Protein AF-A0A7J3XTL0-F1 (afdb_monomer)

Secondary structure (DSSP, 8-state):
-HHHHHHH--PPPTT-TTTSTTTTEE-SHHHHHHHHH-GGGT-SS-GGGGT---EE-BSTT--HHHHHHHHHHHT----HHHHHHHHHHHHHHHHHSSSB-HHHHHHHHHHHHTSS-GGG-SEEEEEEEEE--TTS--EEEEEEEETTEEEEEEEE-SSHHHHHHHHHHHHHTTT---EEEEEEEEESSSSTTPPEEEEEEEE-TT--EEEEEEEESSHHHHHHHHHHHHHHHHHHHHHHHHHHHHTTSS----------

Structure (mmCIF, N/CA/C/O backbone):
data_AF-A0A7J3XTL0-F1
#
_entry.id   AF-A0A7J3XTL0-F1
#
loop_
_atom_site.group_PDB
_atom_site.id
_atom_site.type_symbol
_atom_site.label_atom_id
_atom_site.label_alt_id
_atom_site.label_comp_id
_atom_site.label_asym_id
_atom_site.label_entity_id
_atom_site.label_seq_id
_atom_site.pdbx_PDB_ins_code
_atom_site.Cartn_x
_atom_site.Cartn_y
_atom_site.Cartn_z
_atom_site.occupancy
_atom_site.B_iso_or_equiv
_atom_site.auth_seq_id
_atom_site.auth_comp_id
_atom_site.auth_asym_id
_atom_site.auth_atom_id
_atom_site.pdbx_PDB_model_num
ATOM 1 N N . SER A 1 1 ? 4.546 -18.777 -26.243 1.00 74.31 1 SER A N 1
ATOM 2 C CA . SER A 1 1 ? 3.085 -18.958 -26.393 1.00 74.31 1 SER A CA 1
ATOM 3 C C . SER A 1 1 ? 2.607 -19.932 -25.328 1.00 74.31 1 SER A C 1
ATOM 5 O O . SER A 1 1 ? 3.051 -21.073 -25.351 1.00 74.31 1 SER A O 1
ATOM 7 N N . ARG A 1 2 ? 1.740 -19.500 -24.395 1.00 78.62 2 ARG A N 1
ATOM 8 C CA . ARG A 1 2 ? 1.290 -20.335 -23.255 1.00 78.62 2 ARG A CA 1
ATOM 9 C C . ARG A 1 2 ? 0.584 -21.619 -23.700 1.00 78.62 2 ARG A C 1
ATOM 11 O O . ARG A 1 2 ? 0.705 -22.651 -23.054 1.00 78.62 2 ARG A O 1
ATOM 18 N N . LEU A 1 3 ? -0.151 -21.545 -24.812 1.00 85.44 3 LEU A N 1
ATOM 19 C CA . LEU A 1 3 ? -0.879 -22.680 -25.377 1.00 85.44 3 LEU A CA 1
ATOM 20 C C . LEU A 1 3 ? 0.095 -23.745 -25.893 1.00 85.44 3 LEU A C 1
ATOM 22 O O . LEU A 1 3 ? -0.069 -24.923 -25.600 1.00 85.44 3 LEU A O 1
ATOM 26 N N . VAL A 1 4 ? 1.149 -23.313 -26.593 1.00 85.44 4 VAL A N 1
ATOM 27 C CA . VAL A 1 4 ? 2.196 -24.210 -27.098 1.00 85.44 4 VAL A CA 1
ATOM 28 C C . VAL A 1 4 ? 2.941 -24.864 -25.942 1.00 85.44 4 VAL A C 1
ATOM 30 O O . VAL A 1 4 ? 3.030 -26.079 -25.942 1.00 85.44 4 VAL A O 1
ATOM 33 N N . GLU A 1 5 ? 3.384 -24.108 -24.931 1.00 87.94 5 GLU A N 1
ATOM 34 C CA . GLU A 1 5 ? 4.055 -24.684 -23.749 1.00 87.94 5 GLU A CA 1
ATOM 35 C C . GLU A 1 5 ? 3.185 -25.730 -23.039 1.00 87.94 5 GLU A C 1
ATOM 37 O O . GLU A 1 5 ? 3.677 -26.779 -22.630 1.00 87.94 5 GLU A O 1
ATOM 42 N N . LYS A 1 6 ? 1.875 -25.464 -22.924 1.00 88.75 6 LYS A N 1
ATOM 43 C CA . LYS A 1 6 ? 0.920 -26.381 -22.295 1.00 88.75 6 LYS A CA 1
ATOM 44 C C . LYS A 1 6 ? 0.800 -27.707 -23.053 1.00 88.75 6 LYS A C 1
ATOM 46 O O . LYS A 1 6 ? 0.720 -28.747 -22.410 1.00 88.75 6 LYS A O 1
ATOM 51 N N . TYR A 1 7 ? 0.752 -27.676 -24.386 1.00 92.19 7 TYR A N 1
ATOM 52 C CA . TYR A 1 7 ? 0.544 -28.880 -25.201 1.00 92.19 7 TYR A CA 1
ATOM 53 C C . TYR A 1 7 ? 1.839 -29.592 -25.596 1.00 92.19 7 TYR A C 1
ATOM 55 O O . TYR A 1 7 ? 1.827 -30.806 -25.768 1.00 92.19 7 TYR A O 1
ATOM 63 N N . SER A 1 8 ? 2.949 -28.867 -25.730 1.00 91.19 8 SER A N 1
ATOM 64 C CA . SER A 1 8 ? 4.254 -29.455 -26.041 1.00 91.19 8 SER A CA 1
ATOM 65 C C . SER A 1 8 ? 4.990 -29.961 -24.803 1.00 91.19 8 SER A C 1
ATOM 67 O O . SER A 1 8 ? 5.933 -30.730 -24.949 1.00 91.19 8 SER A O 1
ATOM 69 N N . LEU A 1 9 ? 4.591 -29.513 -23.603 1.00 88.19 9 LEU A N 1
ATOM 70 C CA . LEU A 1 9 ? 5.304 -29.725 -22.337 1.00 88.19 9 LEU A CA 1
ATOM 71 C C . LEU A 1 9 ? 6.740 -29.166 -22.339 1.00 88.19 9 LEU A C 1
ATOM 73 O O . LEU A 1 9 ? 7.550 -29.509 -21.479 1.00 88.19 9 LEU A O 1
ATOM 77 N N . ILE A 1 10 ? 7.058 -28.276 -23.284 1.00 89.50 10 ILE A N 1
ATOM 78 C CA . ILE A 1 10 ? 8.356 -27.608 -23.396 1.00 89.50 10 ILE A CA 1
ATOM 79 C C . ILE A 1 10 ? 8.193 -26.167 -22.927 1.00 89.50 10 ILE A C 1
ATOM 81 O O . ILE A 1 10 ? 7.406 -25.407 -23.493 1.00 89.50 10 ILE A O 1
ATOM 85 N N . HIS A 1 11 ? 8.967 -25.777 -21.914 1.00 86.56 11 HIS A N 1
ATOM 86 C CA . HIS A 1 11 ? 8.979 -24.400 -21.432 1.00 86.56 11 HIS A CA 1
ATOM 87 C C . HIS A 1 11 ? 9.728 -23.486 -22.404 1.00 86.56 11 HIS A C 1
ATOM 89 O O . HIS A 1 11 ? 10.822 -23.805 -22.873 1.00 86.56 11 HIS A O 1
ATOM 95 N N . ASN A 1 12 ? 9.150 -22.324 -22.681 1.00 86.12 12 ASN A N 1
ATOM 96 C CA . ASN A 1 12 ? 9.743 -21.314 -23.529 1.00 86.12 12 ASN A CA 1
ATOM 97 C C . ASN A 1 12 ? 10.879 -20.602 -22.776 1.00 86.12 12 ASN A C 1
ATOM 99 O O . ASN A 1 12 ? 10.633 -20.023 -21.711 1.00 86.12 12 ASN A O 1
ATOM 103 N N . PRO A 1 13 ? 12.111 -20.578 -23.312 1.00 89.12 13 PRO A N 1
ATOM 104 C CA . PRO A 1 13 ? 13.209 -19.864 -22.681 1.00 89.12 13 PRO A CA 1
ATOM 105 C C . PRO A 1 13 ? 12.865 -18.385 -22.429 1.00 89.12 13 PRO A C 1
ATOM 107 O O . PRO A 1 13 ? 12.250 -17.732 -23.279 1.00 89.12 13 PRO A O 1
ATOM 110 N N . PRO A 1 14 ? 13.293 -17.794 -21.297 1.00 86.50 14 PRO A N 1
ATOM 111 C CA . PRO A 1 14 ? 13.050 -16.382 -21.006 1.00 86.50 14 PRO A CA 1
ATOM 112 C C . PRO A 1 14 ? 13.524 -15.425 -22.106 1.00 86.50 14 PRO A C 1
ATOM 114 O O . PRO A 1 14 ? 12.909 -14.387 -22.317 1.00 86.50 14 PRO A O 1
ATOM 117 N N . ASN A 1 15 ? 14.606 -15.771 -22.797 1.00 89.56 15 ASN A N 1
ATOM 118 C CA . ASN A 1 15 ? 15.235 -15.003 -23.870 1.00 89.56 15 ASN A CA 1
ATOM 119 C C . ASN A 1 15 ? 14.760 -15.405 -25.277 1.00 89.56 15 ASN A C 1
ATOM 121 O O . ASN A 1 15 ? 15.374 -14.985 -26.254 1.00 89.56 15 ASN A O 1
ATOM 125 N N . TYR A 1 16 ? 13.720 -16.235 -25.397 1.00 89.94 16 TYR A N 1
ATOM 126 C CA . TYR A 1 16 ? 13.221 -16.642 -26.705 1.00 89.94 16 TYR A CA 1
ATOM 127 C C . TYR A 1 16 ? 12.749 -15.415 -27.505 1.00 89.94 16 TYR A C 1
ATOM 129 O O . TYR A 1 16 ? 12.053 -14.566 -26.934 1.00 89.94 16 TYR A O 1
ATOM 137 N N . PRO A 1 17 ? 13.094 -15.293 -28.800 1.00 89.44 17 PRO A N 1
ATOM 138 C CA . PRO A 1 17 ? 12.733 -14.123 -29.594 1.00 89.44 17 PRO A CA 1
ATOM 139 C C . PRO A 1 17 ? 11.228 -13.858 -29.572 1.00 89.44 17 PRO A C 1
ATOM 141 O O . PRO A 1 17 ? 10.436 -14.797 -29.665 1.00 89.44 17 PRO A O 1
ATOM 144 N N . ILE A 1 18 ? 10.844 -12.581 -29.479 1.00 88.00 18 ILE A N 1
ATOM 145 C CA . ILE A 1 18 ? 9.460 -12.072 -29.545 1.00 88.00 18 ILE A CA 1
ATOM 146 C C . ILE A 1 18 ? 8.585 -12.461 -28.338 1.00 88.00 18 ILE A C 1
ATOM 148 O O . ILE A 1 18 ? 7.943 -11.611 -27.732 1.00 88.00 18 ILE A O 1
ATOM 152 N N . VAL A 1 19 ? 8.546 -13.741 -27.972 1.00 85.88 19 VAL A N 1
ATOM 153 C CA . VAL A 1 19 ? 7.594 -14.304 -27.001 1.00 85.88 19 VAL A CA 1
ATOM 154 C C . VAL A 1 19 ? 8.226 -14.690 -25.662 1.00 85.88 19 VAL A C 1
ATOM 156 O O . VAL A 1 19 ? 7.510 -15.103 -24.746 1.00 85.88 19 VAL A O 1
ATOM 159 N N . GLY A 1 20 ? 9.551 -14.608 -25.537 1.00 87.19 20 GLY A N 1
ATOM 160 C CA . GLY A 1 20 ? 10.261 -14.818 -24.280 1.00 87.19 20 GLY A CA 1
ATOM 161 C C . GLY A 1 20 ? 9.958 -13.707 -23.276 1.00 87.19 20 GLY A C 1
ATOM 162 O O . GLY A 1 20 ? 9.839 -12.538 -23.633 1.00 87.19 20 GLY A O 1
ATOM 163 N N . ARG A 1 21 ? 9.865 -14.053 -21.988 1.00 82.25 21 ARG A N 1
ATOM 164 C CA . ARG A 1 21 ? 9.513 -13.097 -20.918 1.00 82.25 21 ARG A CA 1
ATOM 165 C C . ARG A 1 21 ? 10.499 -11.921 -20.766 1.00 82.25 21 ARG A C 1
ATOM 167 O O . ARG A 1 21 ? 10.179 -10.946 -20.095 1.00 82.25 21 ARG A O 1
ATOM 174 N N . ASN A 1 22 ? 11.714 -12.057 -21.302 1.00 87.69 22 ASN A N 1
ATOM 175 C CA . ASN A 1 22 ? 12.772 -11.049 -21.276 1.00 87.69 22 ASN A CA 1
ATOM 176 C C . ASN A 1 22 ? 12.956 -10.354 -22.640 1.00 87.69 22 ASN A C 1
ATOM 178 O O . ASN A 1 22 ? 13.880 -9.558 -22.768 1.00 87.69 22 ASN A O 1
ATOM 182 N N . ALA A 1 23 ? 12.129 -10.649 -23.652 1.00 88.62 23 ALA A N 1
ATOM 183 C CA . ALA A 1 23 ? 12.298 -10.109 -25.005 1.00 88.62 23 ALA A CA 1
ATOM 184 C C . ALA A 1 23 ? 12.224 -8.569 -25.054 1.00 88.62 23 ALA A C 1
ATOM 186 O O . ALA A 1 23 ? 12.911 -7.957 -25.861 1.00 88.62 23 ALA A O 1
ATOM 187 N N . PHE A 1 24 ? 11.454 -7.960 -24.145 1.00 89.69 24 PHE A N 1
ATOM 188 C CA . PHE A 1 24 ? 11.293 -6.505 -23.997 1.00 89.69 24 PHE A CA 1
ATOM 189 C C . PHE A 1 24 ? 11.694 -6.030 -22.590 1.00 89.69 24 PHE A C 1
ATOM 191 O O . PHE A 1 24 ? 11.069 -5.143 -22.002 1.00 89.69 24 PHE A O 1
ATOM 198 N N . ALA A 1 25 ? 12.689 -6.701 -21.998 1.00 88.56 25 ALA A N 1
ATOM 199 C CA . ALA A 1 25 ? 13.185 -6.393 -20.663 1.00 88.56 25 ALA A CA 1
ATOM 200 C C . ALA A 1 25 ? 14.475 -5.562 -20.718 1.00 88.56 25 ALA A C 1
ATOM 202 O O . ALA A 1 25 ? 15.494 -6.012 -21.239 1.00 88.56 25 ALA A O 1
ATOM 203 N N . HIS A 1 26 ? 14.459 -4.387 -20.088 1.00 88.62 26 HIS A N 1
ATOM 204 C CA . HIS A 1 26 ? 15.568 -3.432 -20.088 1.00 88.62 26 HIS A CA 1
ATOM 205 C C . HIS A 1 26 ? 16.187 -3.317 -18.700 1.00 88.62 26 HIS A C 1
ATOM 207 O O . HIS A 1 26 ? 15.500 -3.030 -17.723 1.00 88.62 26 HIS A O 1
ATOM 213 N N . ARG A 1 27 ? 17.499 -3.552 -18.599 1.00 82.62 27 ARG A N 1
ATOM 214 C CA . ARG A 1 27 ? 18.234 -3.536 -17.318 1.00 82.62 27 ARG A CA 1
ATOM 215 C C . ARG A 1 27 ? 19.211 -2.372 -17.184 1.00 82.62 27 ARG A C 1
ATOM 217 O O . ARG A 1 27 ? 19.421 -1.864 -16.088 1.00 82.62 27 ARG A O 1
ATOM 224 N N . SER A 1 28 ? 19.880 -2.013 -18.276 1.00 77.94 28 SER A N 1
ATOM 225 C CA . SER A 1 28 ? 20.910 -0.974 -18.262 1.00 77.94 28 SER A CA 1
ATOM 226 C C . SER A 1 28 ? 20.267 0.403 -18.143 1.00 77.94 28 SER A C 1
ATOM 228 O O . SER A 1 28 ? 19.327 0.687 -18.881 1.00 77.94 28 SER A O 1
ATOM 230 N N . GLY A 1 29 ? 20.791 1.271 -17.273 1.00 78.50 29 GLY A N 1
ATOM 231 C CA . GLY A 1 29 ? 20.289 2.638 -17.117 1.00 78.50 29 GLY A CA 1
ATOM 232 C C . GLY A 1 29 ? 20.247 3.4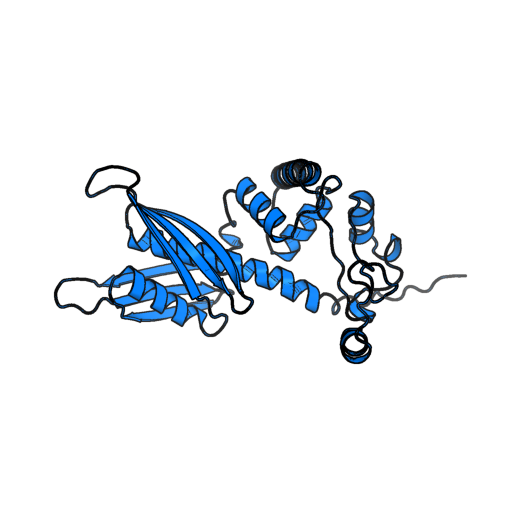28 -18.431 1.00 78.50 29 GLY A C 1
ATOM 233 O O . GLY A 1 29 ? 19.279 4.146 -18.660 1.00 78.50 29 GLY A O 1
ATOM 234 N N . ILE A 1 30 ? 21.227 3.228 -19.323 1.00 83.44 30 ILE A N 1
ATOM 235 C CA . ILE A 1 30 ? 21.254 3.870 -20.650 1.00 83.44 30 ILE A CA 1
ATOM 236 C C . ILE A 1 30 ? 20.204 3.299 -21.613 1.00 83.44 30 ILE A C 1
ATOM 238 O O . ILE A 1 30 ? 19.627 4.048 -22.393 1.00 83.44 30 ILE A O 1
ATOM 242 N N . HIS A 1 31 ? 19.904 1.998 -21.534 1.00 85.38 31 HIS A N 1
ATOM 243 C CA . HIS A 1 31 ? 18.853 1.389 -22.357 1.00 85.38 31 HIS A CA 1
ATOM 244 C C . HIS A 1 31 ? 17.482 1.825 -21.855 1.00 85.38 31 HIS A C 1
ATOM 246 O O . HIS A 1 31 ? 16.626 2.188 -22.643 1.00 85.38 31 HIS A O 1
ATOM 252 N N . VAL A 1 32 ? 17.287 1.837 -20.533 1.00 84.69 32 VAL A N 1
ATOM 253 C CA . VAL A 1 32 ? 16.058 2.336 -19.914 1.00 84.69 32 VAL A CA 1
ATOM 254 C C . VAL A 1 32 ? 15.816 3.788 -20.316 1.00 84.69 32 VAL A C 1
ATOM 256 O O . VAL A 1 32 ? 14.713 4.106 -20.735 1.00 84.69 32 VAL A O 1
ATOM 259 N N . HIS A 1 33 ? 16.837 4.647 -20.245 1.00 84.25 33 HIS A N 1
ATOM 260 C CA . HIS A 1 33 ? 16.729 6.032 -20.702 1.00 84.25 33 HIS A CA 1
ATOM 261 C C . HIS A 1 33 ? 16.349 6.119 -22.183 1.00 84.25 33 HIS A C 1
ATOM 263 O O . HIS A 1 33 ? 15.357 6.752 -22.522 1.00 84.25 33 HIS A O 1
ATOM 269 N N . GLY A 1 34 ? 17.091 5.430 -23.054 1.00 87.00 34 GLY A N 1
ATOM 270 C CA . GLY A 1 34 ? 16.839 5.500 -24.489 1.00 87.00 34 GLY A CA 1
ATOM 271 C C . GLY A 1 34 ? 15.478 4.936 -24.893 1.00 87.00 34 GLY A C 1
ATOM 272 O O . GLY A 1 34 ? 14.837 5.509 -25.753 1.00 87.00 34 GLY A O 1
ATOM 273 N N . VAL A 1 35 ? 14.985 3.882 -24.238 1.00 88.19 35 VAL A N 1
ATOM 274 C CA . VAL A 1 35 ? 13.636 3.349 -24.497 1.00 88.19 35 VAL A CA 1
ATOM 275 C C . VAL A 1 35 ? 12.531 4.276 -23.991 1.00 88.19 35 VAL A C 1
ATOM 277 O O . VAL A 1 35 ? 11.430 4.261 -24.533 1.00 88.19 35 VAL A O 1
ATOM 280 N N . ILE A 1 36 ? 12.794 5.057 -22.941 1.00 83.50 36 ILE A N 1
ATOM 281 C CA . ILE A 1 36 ? 11.846 6.063 -22.448 1.00 83.50 36 ILE A CA 1
ATOM 282 C C . ILE A 1 36 ? 11.753 7.240 -23.427 1.00 83.50 36 ILE A C 1
ATOM 284 O O . ILE A 1 36 ? 10.651 7.723 -23.667 1.00 83.50 36 ILE A O 1
ATOM 288 N N . GLU A 1 37 ? 12.878 7.693 -23.986 1.00 87.31 37 GLU A N 1
ATOM 289 C CA . GLU A 1 37 ? 12.906 8.817 -24.933 1.00 87.31 37 GLU A CA 1
ATOM 290 C C . GLU A 1 37 ? 12.470 8.424 -26.349 1.00 87.31 37 GLU A C 1
ATOM 292 O O . GLU A 1 37 ? 11.651 9.108 -26.955 1.00 87.31 37 GLU A O 1
ATOM 297 N N . GLU A 1 38 ? 13.010 7.325 -26.873 1.00 90.81 38 GLU A N 1
ATOM 298 C CA . GLU A 1 38 ? 12.762 6.822 -28.223 1.00 90.81 38 GLU A CA 1
ATOM 299 C C . GLU A 1 38 ? 12.786 5.282 -28.208 1.00 90.81 38 GLU A C 1
ATOM 301 O O . GLU A 1 38 ? 13.848 4.664 -28.381 1.00 90.81 38 GLU A O 1
ATOM 306 N N . PRO A 1 39 ? 11.624 4.629 -27.993 1.00 89.81 39 PRO A N 1
ATOM 307 C CA . PRO A 1 39 ? 11.513 3.175 -27.944 1.00 89.81 39 PRO A CA 1
ATOM 308 C C . PRO A 1 39 ? 12.187 2.456 -29.116 1.00 89.81 39 PRO A C 1
ATOM 310 O O . PRO A 1 39 ? 12.815 1.417 -28.896 1.00 89.81 39 PRO A O 1
ATOM 313 N N . ALA A 1 40 ? 12.140 3.026 -30.328 1.00 89.44 40 ALA A N 1
ATOM 314 C CA . ALA A 1 40 ? 12.704 2.417 -31.533 1.00 89.44 40 ALA A CA 1
ATOM 315 C C . ALA A 1 40 ? 14.222 2.161 -31.444 1.00 89.44 40 ALA A C 1
ATOM 317 O O . ALA A 1 40 ? 14.747 1.321 -32.175 1.00 89.44 40 ALA A O 1
ATOM 318 N N . CYS A 1 41 ? 14.932 2.828 -30.523 1.00 89.56 41 CYS A N 1
ATOM 319 C CA . CYS A 1 41 ? 16.362 2.609 -30.293 1.00 89.56 41 CYS A CA 1
ATOM 320 C C . CYS A 1 41 ? 16.692 1.184 -29.816 1.00 89.56 41 CYS A C 1
ATOM 322 O O . CYS A 1 41 ? 17.776 0.679 -30.107 1.00 89.56 41 CYS A O 1
ATOM 324 N N . TYR A 1 42 ? 15.790 0.542 -29.065 1.00 90.50 42 TYR A N 1
ATOM 325 C CA . TYR A 1 42 ? 16.025 -0.795 -28.495 1.00 90.50 42 TYR A CA 1
ATOM 326 C C . TYR A 1 42 ? 14.828 -1.744 -28.628 1.00 90.50 42 TYR A C 1
ATOM 328 O O . TYR A 1 42 ? 14.950 -2.928 -28.312 1.00 90.50 42 TYR A O 1
ATOM 336 N N . GLU A 1 43 ? 13.682 -1.253 -29.092 1.00 91.94 43 GLU A N 1
ATOM 337 C CA . GLU A 1 43 ? 12.481 -2.036 -29.357 1.00 91.94 43 GLU A CA 1
ATOM 338 C C . GLU A 1 43 ? 12.110 -1.905 -30.838 1.00 91.94 43 GLU A C 1
ATOM 340 O O . GLU A 1 43 ? 11.557 -0.885 -31.244 1.00 91.94 43 GLU A O 1
ATOM 345 N N . PRO A 1 44 ? 12.392 -2.930 -31.666 1.00 89.56 44 PRO A N 1
ATOM 346 C CA . PRO A 1 44 ? 12.111 -2.878 -33.104 1.00 89.56 44 PRO A CA 1
ATOM 347 C C . PRO A 1 44 ? 10.631 -2.657 -33.452 1.00 89.56 44 PRO A C 1
ATOM 349 O O . PRO A 1 44 ? 10.309 -2.243 -34.562 1.00 89.56 44 PRO A O 1
ATOM 352 N N . PHE A 1 45 ? 9.730 -2.991 -32.530 1.00 90.00 45 PHE A N 1
ATOM 353 C CA . PHE A 1 45 ? 8.291 -2.791 -32.631 1.00 90.00 45 PHE A CA 1
ATOM 354 C C . PHE A 1 45 ? 7.680 -2.743 -31.227 1.00 90.00 45 PHE A C 1
ATOM 356 O O . PHE A 1 45 ? 8.285 -3.220 -30.263 1.00 90.00 45 PHE A O 1
ATOM 363 N N . ASP A 1 46 ? 6.470 -2.192 -31.123 1.00 88.62 46 ASP A N 1
ATOM 364 C CA . ASP A 1 46 ? 5.775 -2.064 -29.845 1.00 88.62 46 ASP A CA 1
ATOM 365 C C . ASP A 1 46 ? 5.486 -3.455 -29.228 1.00 88.62 46 ASP A C 1
ATOM 367 O O . ASP A 1 46 ? 4.895 -4.311 -29.902 1.00 88.62 46 ASP A O 1
ATOM 371 N N . PRO A 1 47 ? 5.862 -3.705 -27.956 1.00 89.62 47 PRO A N 1
ATOM 372 C CA . PRO A 1 47 ? 5.629 -4.987 -27.289 1.00 89.62 47 PRO A CA 1
ATOM 373 C C . PRO A 1 47 ? 4.157 -5.429 -27.305 1.00 89.62 47 PRO A C 1
ATOM 375 O O . PRO A 1 47 ? 3.865 -6.628 -27.358 1.00 89.62 47 PRO A O 1
ATOM 378 N N . SER A 1 48 ? 3.218 -4.478 -27.285 1.00 87.31 48 SER A N 1
ATOM 379 C CA . SER A 1 48 ? 1.782 -4.760 -27.249 1.00 87.31 48 SER A CA 1
ATOM 380 C C . SER A 1 48 ? 1.281 -5.468 -28.509 1.00 87.31 48 SER A C 1
ATOM 382 O O . SER A 1 48 ? 0.358 -6.278 -28.411 1.00 87.31 48 SER A O 1
ATOM 384 N N . LEU A 1 49 ? 1.946 -5.281 -29.659 1.00 89.69 49 LEU A N 1
ATOM 385 C CA . LEU A 1 49 ? 1.615 -5.963 -30.919 1.00 89.69 49 LEU A CA 1
ATOM 386 C C . LEU A 1 49 ? 1.713 -7.488 -30.812 1.00 89.69 49 LEU A C 1
ATOM 388 O O . LEU A 1 49 ? 1.066 -8.213 -31.564 1.00 89.69 49 LEU A O 1
ATOM 392 N N . VAL A 1 50 ? 2.512 -7.981 -29.867 1.00 88.25 50 VAL A N 1
ATOM 393 C CA . VAL A 1 50 ? 2.707 -9.414 -29.611 1.00 88.25 50 VAL A CA 1
ATOM 394 C C . VAL A 1 50 ? 2.188 -9.831 -28.233 1.00 88.25 50 VAL A C 1
ATOM 396 O O . VAL A 1 50 ? 2.542 -10.897 -27.724 1.00 88.25 50 VAL A O 1
ATOM 399 N N . GLY A 1 51 ? 1.340 -8.998 -27.618 1.00 83.00 51 GLY A N 1
ATOM 400 C CA . GLY A 1 51 ? 0.771 -9.238 -26.292 1.00 83.00 51 GLY A CA 1
ATOM 401 C C . GLY A 1 51 ? 1.813 -9.232 -25.169 1.00 83.00 51 GLY A C 1
ATOM 402 O O . GLY A 1 51 ? 1.625 -9.904 -24.154 1.00 83.00 51 GLY A O 1
ATOM 403 N N . GLN A 1 52 ? 2.928 -8.527 -25.368 1.00 85.06 52 GLN A N 1
ATOM 404 C CA . GLN A 1 52 ? 3.969 -8.306 -24.368 1.00 85.06 52 GLN A CA 1
ATOM 405 C C . GLN A 1 52 ? 3.889 -6.882 -23.817 1.00 85.06 52 GLN A C 1
ATOM 407 O O . GLN A 1 52 ? 3.214 -6.008 -24.353 1.00 85.06 52 GLN A O 1
ATOM 412 N N . SER A 1 53 ? 4.614 -6.652 -22.729 1.00 84.06 5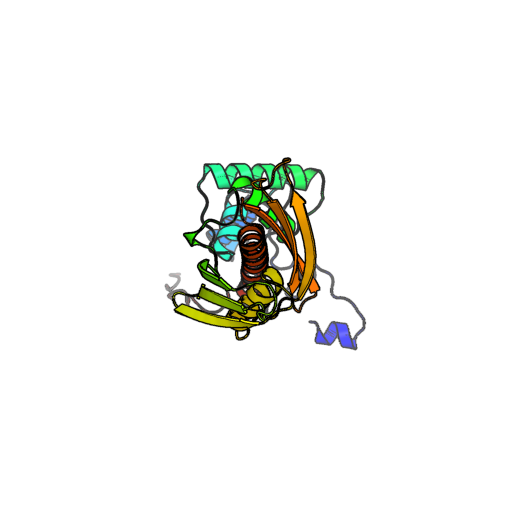3 SER A N 1
ATOM 413 C CA . SER A 1 53 ? 4.755 -5.339 -22.112 1.00 84.06 53 SER A CA 1
ATOM 414 C C . SER A 1 53 ? 6.220 -5.047 -21.866 1.00 84.06 53 SER A C 1
ATOM 416 O O . SER A 1 53 ? 6.957 -5.930 -21.412 1.00 84.06 53 SER A O 1
ATOM 418 N N . ARG A 1 54 ? 6.619 -3.794 -22.071 1.00 87.44 54 ARG A N 1
ATOM 419 C CA . ARG A 1 54 ? 7.935 -3.313 -21.663 1.00 87.44 54 ARG A CA 1
ATOM 420 C C . ARG A 1 54 ? 8.146 -3.541 -20.172 1.00 87.44 54 ARG A C 1
ATOM 422 O O . ARG A 1 54 ? 7.277 -3.233 -19.353 1.00 87.44 54 ARG A O 1
ATOM 429 N N . ARG A 1 55 ? 9.316 -4.061 -19.808 1.00 83.38 55 ARG A N 1
ATOM 430 C CA . ARG A 1 55 ? 9.662 -4.339 -18.412 1.00 83.38 55 ARG A CA 1
ATOM 431 C C . ARG A 1 55 ? 11.025 -3.763 -18.069 1.00 83.38 55 ARG A C 1
ATOM 433 O O . ARG A 1 55 ? 11.995 -4.006 -18.775 1.00 83.38 55 ARG A O 1
ATOM 440 N N . ILE A 1 56 ? 11.117 -3.063 -16.945 1.00 86.00 56 ILE A N 1
ATOM 441 C CA . ILE A 1 56 ? 12.406 -2.665 -16.376 1.00 86.00 56 ILE A CA 1
ATOM 442 C C . ILE A 1 56 ? 12.863 -3.735 -15.389 1.00 86.00 56 ILE A C 1
ATOM 444 O O . ILE A 1 56 ? 12.075 -4.253 -14.600 1.00 86.00 56 ILE A O 1
ATOM 448 N N . VAL A 1 57 ? 14.142 -4.091 -15.459 1.00 86.88 57 VAL A N 1
ATOM 449 C CA . VAL A 1 57 ? 14.786 -5.021 -14.533 1.00 86.88 57 VAL A CA 1
ATOM 450 C C . VAL A 1 57 ? 15.653 -4.227 -13.570 1.00 86.88 57 VAL A C 1
ATOM 452 O O . VAL A 1 57 ? 16.650 -3.630 -13.977 1.00 86.88 57 VAL A O 1
ATOM 455 N N . PHE A 1 58 ? 15.303 -4.266 -12.287 1.00 89.19 58 PHE A N 1
ATOM 456 C CA . PHE A 1 58 ? 16.011 -3.527 -11.249 1.00 89.19 58 PHE A CA 1
ATOM 457 C C . PHE A 1 58 ? 17.197 -4.317 -10.674 1.00 89.19 58 PHE A C 1
ATOM 459 O O . PHE A 1 58 ? 17.128 -5.527 -10.444 1.00 89.19 58 PHE A O 1
ATOM 466 N N . GLY A 1 59 ? 18.313 -3.623 -10.448 1.00 87.81 59 GLY A N 1
ATOM 467 C CA . GLY A 1 59 ? 19.505 -4.145 -9.778 1.00 87.81 59 GLY A CA 1
ATOM 468 C C . GLY A 1 59 ? 20.656 -3.136 -9.803 1.00 87.81 59 GLY A C 1
ATOM 469 O O . GLY A 1 59 ? 20.429 -1.934 -9.920 1.00 87.81 59 GLY A O 1
ATOM 470 N N . LYS A 1 60 ? 21.909 -3.612 -9.780 1.00 86.75 60 LYS A N 1
ATOM 471 C CA . LYS A 1 60 ? 23.115 -2.754 -9.725 1.00 86.75 60 LYS A CA 1
ATOM 472 C C . LYS A 1 60 ? 23.254 -1.680 -10.822 1.00 86.75 60 LYS A C 1
ATOM 474 O O . LYS A 1 60 ? 24.019 -0.738 -10.666 1.00 86.75 60 LYS A O 1
ATOM 479 N N . HIS A 1 61 ? 22.527 -1.805 -11.934 1.00 86.44 61 HIS A N 1
ATOM 480 C CA . HIS A 1 61 ? 22.550 -0.844 -13.047 1.00 86.44 61 HIS A CA 1
ATOM 481 C C . HIS A 1 61 ? 21.318 0.069 -13.103 1.00 86.44 61 HIS A C 1
ATOM 483 O O . HIS A 1 61 ? 21.164 0.820 -14.067 1.00 86.44 61 HIS A O 1
ATOM 489 N N . THR A 1 62 ? 20.442 0.024 -12.094 1.00 87.31 62 THR A N 1
ATOM 490 C CA . THR A 1 62 ? 19.250 0.873 -12.054 1.00 87.31 62 THR A CA 1
ATOM 491 C C . THR A 1 62 ? 19.643 2.350 -12.025 1.00 87.31 62 THR A C 1
ATOM 493 O O . THR A 1 62 ? 20.396 2.797 -11.161 1.00 87.31 62 THR A O 1
ATOM 496 N N . GLY A 1 63 ? 19.120 3.132 -12.967 1.00 88.81 63 GLY A N 1
ATOM 497 C CA . GLY A 1 63 ? 19.211 4.595 -12.988 1.00 88.81 63 GLY A CA 1
ATOM 498 C C . GLY A 1 63 ? 17.998 5.270 -12.341 1.00 88.81 63 GLY A C 1
ATOM 499 O O . GLY A 1 63 ? 16.974 4.624 -12.123 1.00 88.81 63 GLY A O 1
ATOM 500 N N . LYS A 1 64 ? 18.081 6.589 -12.115 1.00 91.00 64 LYS A N 1
ATOM 501 C CA . LYS A 1 64 ? 16.938 7.388 -11.635 1.00 91.00 64 LYS A CA 1
ATOM 502 C C . LYS A 1 64 ? 15.734 7.284 -12.571 1.00 91.00 64 LYS A C 1
ATOM 504 O O . LYS A 1 64 ? 14.623 7.126 -12.096 1.00 91.00 64 LYS A O 1
ATOM 509 N N . HIS A 1 65 ? 15.960 7.284 -13.887 1.00 87.44 65 HIS A N 1
ATOM 510 C CA . HIS A 1 65 ? 14.896 7.159 -14.891 1.00 87.44 65 HIS A CA 1
ATOM 511 C C . HIS A 1 65 ? 14.093 5.863 -14.748 1.00 87.44 65 HIS A C 1
ATOM 513 O O . HIS A 1 65 ? 12.874 5.881 -14.872 1.00 87.44 65 HIS A O 1
ATOM 519 N N . GLY A 1 66 ? 14.760 4.751 -14.417 1.00 88.25 66 GLY A N 1
ATOM 520 C CA . GLY A 1 66 ? 14.067 3.487 -14.179 1.00 88.25 66 GLY A CA 1
ATOM 521 C C . GLY A 1 66 ? 13.193 3.527 -12.930 1.00 88.25 66 GLY A C 1
A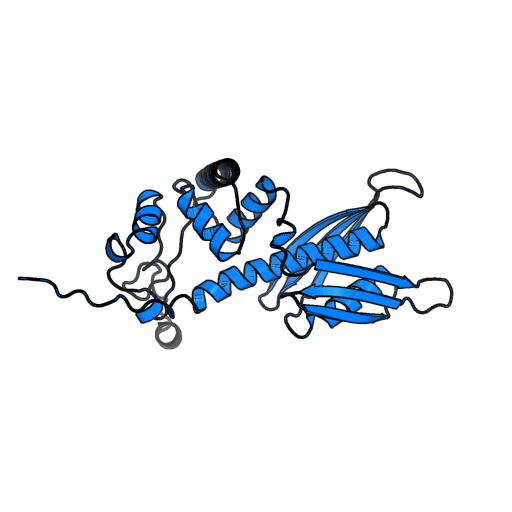TOM 522 O O . GLY A 1 66 ? 12.068 3.041 -12.960 1.00 88.25 66 GLY A O 1
ATOM 523 N N . VAL A 1 67 ? 13.687 4.150 -11.855 1.00 91.06 67 VAL A N 1
ATOM 524 C CA . VAL A 1 67 ? 12.899 4.378 -10.634 1.00 91.06 67 VAL A CA 1
ATOM 525 C C . VAL A 1 67 ? 11.736 5.330 -10.906 1.00 91.06 67 VAL A C 1
ATOM 527 O O . VAL A 1 67 ? 10.616 5.045 -10.508 1.00 91.06 67 VAL A O 1
ATOM 530 N N . LYS A 1 68 ? 11.974 6.433 -11.618 1.00 90.75 68 LYS A N 1
ATOM 531 C CA . LYS A 1 68 ? 10.948 7.419 -11.962 1.00 90.75 68 LYS A CA 1
ATOM 532 C C . LYS A 1 68 ? 9.804 6.777 -12.739 1.00 90.75 68 LYS A C 1
ATOM 534 O O . LYS A 1 68 ? 8.665 6.881 -12.310 1.00 90.75 68 LYS A O 1
ATOM 539 N N . MET A 1 69 ? 10.116 6.034 -13.801 1.00 85.62 69 MET A N 1
ATOM 540 C CA . MET A 1 69 ? 9.104 5.341 -14.602 1.00 85.62 69 MET A CA 1
ATOM 541 C C . MET A 1 69 ? 8.307 4.332 -13.761 1.00 85.62 69 MET A C 1
ATOM 543 O O . MET A 1 69 ? 7.098 4.201 -13.921 1.00 85.62 69 MET A O 1
ATOM 547 N N . PHE A 1 70 ? 8.974 3.625 -12.846 1.00 88.00 70 PHE A N 1
ATOM 548 C CA . PHE A 1 70 ? 8.316 2.697 -11.928 1.00 88.00 70 PHE A CA 1
ATOM 549 C C . PHE A 1 70 ? 7.324 3.391 -10.993 1.00 88.00 70 PHE A C 1
ATOM 551 O O . PHE A 1 70 ? 6.196 2.930 -10.843 1.00 88.00 70 PHE A O 1
ATOM 558 N N . LEU A 1 71 ? 7.728 4.511 -10.388 1.00 89.06 71 LEU A N 1
ATOM 559 C CA . LEU A 1 71 ? 6.851 5.294 -9.521 1.00 89.06 71 LEU A CA 1
ATOM 560 C C . LEU A 1 71 ? 5.709 5.938 -10.314 1.00 89.06 71 LEU A C 1
ATOM 562 O O . LEU A 1 71 ? 4.568 5.897 -9.872 1.00 89.06 71 LEU A O 1
ATOM 566 N N . GLU A 1 72 ? 5.959 6.421 -11.530 1.00 87.50 72 GLU A N 1
ATOM 567 C CA . GLU A 1 72 ? 4.916 6.966 -12.406 1.00 87.50 72 GLU A CA 1
ATOM 568 C C . GLU A 1 72 ? 3.858 5.916 -12.779 1.00 87.50 72 GLU A C 1
ATOM 570 O O . GLU A 1 72 ? 2.668 6.231 -12.783 1.00 87.50 72 GLU A O 1
ATOM 575 N N . GLN A 1 73 ? 4.248 4.653 -13.000 1.00 83.81 73 GLN A N 1
ATOM 576 C CA . GLN A 1 73 ? 3.300 3.544 -13.205 1.00 83.81 73 GLN A CA 1
ATOM 577 C C . GLN A 1 73 ? 2.399 3.290 -11.988 1.00 83.81 73 GLN A C 1
ATOM 579 O O . GLN A 1 73 ? 1.277 2.803 -12.138 1.00 83.81 73 GLN A O 1
ATOM 584 N N . LEU A 1 74 ? 2.875 3.630 -10.791 1.00 83.50 74 LEU A N 1
ATOM 585 C CA . LEU A 1 74 ? 2.106 3.582 -9.549 1.00 83.50 74 LEU A CA 1
ATOM 586 C C . LEU A 1 74 ? 1.269 4.845 -9.313 1.00 83.50 74 LEU A C 1
ATOM 588 O O . LEU A 1 74 ? 0.420 4.858 -8.422 1.00 83.50 74 LEU A O 1
ATOM 592 N N . GLY A 1 75 ? 1.483 5.897 -10.107 1.00 85.75 75 GLY A N 1
ATOM 593 C CA . GLY A 1 75 ? 0.945 7.229 -9.848 1.00 85.75 75 GLY A CA 1
ATOM 594 C C . GLY A 1 75 ? 1.644 7.944 -8.690 1.00 85.75 75 GLY A C 1
ATOM 595 O O . GLY A 1 75 ? 1.052 8.857 -8.121 1.00 85.75 75 GLY A O 1
ATOM 596 N N . ILE A 1 76 ? 2.868 7.525 -8.346 1.00 88.31 76 ILE A N 1
ATOM 597 C CA . ILE A 1 76 ? 3.668 8.079 -7.256 1.00 88.31 76 ILE A CA 1
ATOM 598 C C . ILE A 1 76 ? 4.652 9.122 -7.772 1.00 88.31 76 ILE A C 1
ATOM 600 O O . ILE A 1 76 ? 5.420 8.866 -8.702 1.00 88.31 76 ILE A O 1
ATOM 604 N N . ARG A 1 77 ? 4.662 10.300 -7.151 1.00 88.69 77 ARG A N 1
ATOM 605 C CA . ARG A 1 77 ? 5.590 11.390 -7.453 1.00 88.69 77 ARG A CA 1
ATOM 606 C C . ARG A 1 77 ? 6.711 11.417 -6.424 1.00 88.69 77 ARG A C 1
ATOM 608 O O . ARG A 1 77 ? 6.495 11.261 -5.227 1.00 88.69 77 ARG A O 1
ATOM 615 N N . ALA A 1 78 ? 7.921 11.663 -6.907 1.00 90.81 78 ALA A N 1
ATOM 616 C CA . ALA A 1 78 ? 9.112 11.801 -6.082 1.00 90.81 78 ALA A CA 1
ATOM 617 C C . ALA A 1 78 ? 9.986 12.942 -6.613 1.00 90.81 78 ALA A C 1
ATOM 619 O O . ALA A 1 78 ? 10.038 13.174 -7.824 1.00 90.81 78 ALA A O 1
ATOM 620 N N . THR A 1 79 ? 10.672 13.650 -5.716 1.00 93.38 79 THR A N 1
ATOM 621 C CA . THR A 1 79 ? 11.657 14.676 -6.088 1.00 93.38 79 THR A CA 1
ATOM 622 C C . THR A 1 79 ? 12.926 14.039 -6.655 1.00 93.38 79 THR A C 1
ATOM 624 O O . THR A 1 79 ? 13.168 12.840 -6.497 1.00 93.38 79 THR A O 1
ATOM 627 N N . GLU A 1 80 ? 13.785 14.835 -7.292 1.00 93.12 80 GLU A N 1
ATOM 628 C CA . GLU A 1 80 ? 15.069 14.344 -7.807 1.00 93.12 80 GLU A CA 1
ATOM 629 C C . GLU A 1 80 ? 15.964 13.764 -6.704 1.00 93.12 80 GLU A C 1
ATOM 631 O O . GLU A 1 80 ? 16.649 12.759 -6.915 1.00 93.12 80 GLU A O 1
ATOM 636 N N . GLU A 1 81 ? 15.937 14.342 -5.505 1.00 93.75 81 GLU A N 1
ATOM 637 C CA . GLU A 1 81 ? 16.675 13.853 -4.341 1.00 93.75 81 GLU A CA 1
ATOM 638 C C . GLU A 1 81 ? 16.139 12.488 -3.895 1.00 93.75 81 GLU A C 1
ATOM 640 O O . GLU A 1 81 ? 16.917 11.550 -3.700 1.00 93.75 81 GLU A O 1
ATOM 645 N N . GLN A 1 82 ? 14.813 12.339 -3.817 1.00 94.00 82 GLN A N 1
ATOM 646 C CA . GLN A 1 82 ? 14.160 11.076 -3.465 1.00 94.00 82 GLN A CA 1
ATOM 647 C C . GLN A 1 82 ? 14.439 9.994 -4.514 1.00 94.00 82 GLN A C 1
ATOM 649 O O . GLN A 1 82 ? 14.862 8.894 -4.162 1.00 94.00 82 GLN A O 1
ATOM 654 N N . LEU A 1 83 ? 14.304 10.308 -5.806 1.00 94.56 83 LEU A N 1
ATOM 655 C CA . LEU A 1 83 ? 14.641 9.391 -6.901 1.00 94.56 83 LEU A CA 1
ATOM 656 C C . LEU A 1 83 ? 16.106 8.942 -6.836 1.00 94.56 83 LEU A C 1
ATOM 658 O O . LEU A 1 83 ? 16.412 7.771 -7.075 1.00 94.56 83 LEU A O 1
ATOM 662 N N . SER A 1 84 ? 17.014 9.855 -6.482 1.00 94.56 84 SER A N 1
ATOM 663 C CA . SER A 1 84 ? 18.437 9.551 -6.297 1.00 94.56 84 SER A CA 1
ATOM 664 C C . SER A 1 84 ? 18.664 8.589 -5.135 1.00 94.56 84 SER A C 1
ATOM 666 O O . SER A 1 84 ? 19.385 7.603 -5.293 1.00 94.56 84 SER A O 1
ATOM 668 N N . ALA A 1 85 ? 18.030 8.847 -3.991 1.00 94.88 85 ALA A N 1
ATOM 669 C CA . ALA A 1 85 ? 18.142 8.017 -2.799 1.00 94.88 85 ALA A CA 1
ATOM 670 C C . ALA A 1 85 ? 17.551 6.612 -3.014 1.00 94.88 85 ALA A C 1
ATOM 672 O O . ALA A 1 85 ? 18.176 5.616 -2.644 1.00 94.88 85 ALA A O 1
ATOM 673 N N . ILE A 1 86 ? 16.396 6.510 -3.680 1.00 94.69 86 ILE A N 1
ATOM 674 C CA . ILE A 1 86 ? 15.782 5.225 -4.041 1.00 94.69 86 ILE A CA 1
ATOM 675 C C . ILE A 1 86 ? 16.697 4.457 -4.997 1.00 94.69 86 ILE A C 1
ATOM 677 O O . ILE A 1 86 ? 17.004 3.291 -4.752 1.00 94.69 86 ILE A O 1
ATOM 681 N N . ALA A 1 87 ? 17.192 5.105 -6.059 1.00 93.31 87 ALA A N 1
ATOM 682 C CA . ALA A 1 87 ? 18.092 4.465 -7.015 1.00 93.31 87 ALA A CA 1
ATOM 683 C C . ALA A 1 87 ? 19.389 3.972 -6.351 1.00 93.31 87 ALA A C 1
ATOM 685 O O . ALA A 1 87 ? 19.865 2.892 -6.694 1.00 93.31 87 ALA A O 1
ATOM 686 N N . ALA A 1 88 ? 19.944 4.721 -5.392 1.00 93.94 88 ALA A N 1
ATOM 687 C CA . ALA A 1 88 ? 21.123 4.306 -4.636 1.00 93.94 88 ALA A CA 1
ATOM 688 C C . ALA A 1 88 ? 20.863 3.026 -3.823 1.00 93.94 88 ALA A C 1
ATOM 690 O O . ALA A 1 88 ? 21.594 2.051 -3.987 1.00 93.94 88 ALA A O 1
ATOM 691 N N . LYS A 1 89 ? 19.772 2.979 -3.047 1.00 92.69 89 LYS A N 1
ATOM 692 C CA . LYS A 1 89 ? 19.388 1.784 -2.272 1.00 92.69 89 LYS A CA 1
ATOM 693 C C . LYS A 1 89 ? 19.079 0.572 -3.156 1.00 92.69 89 LYS A C 1
ATOM 695 O O . LYS A 1 89 ? 19.457 -0.551 -2.835 1.00 92.69 89 LYS A O 1
ATOM 700 N N . VAL A 1 90 ? 18.424 0.786 -4.301 1.00 92.88 90 VAL A N 1
ATOM 701 C CA . VAL A 1 90 ? 18.165 -0.270 -5.297 1.00 92.88 90 VAL A CA 1
ATOM 702 C C . VAL A 1 90 ? 19.471 -0.846 -5.854 1.00 92.88 90 VAL A C 1
ATOM 704 O O . VAL A 1 90 ? 19.556 -2.053 -6.080 1.00 92.88 90 VAL A O 1
ATOM 707 N N . ARG A 1 91 ? 20.498 -0.014 -6.075 1.00 91.12 91 ARG A N 1
ATOM 708 C CA . ARG A 1 91 ? 21.815 -0.496 -6.521 1.00 91.12 91 ARG A CA 1
ATOM 709 C C . ARG A 1 91 ? 22.521 -1.283 -5.433 1.00 91.12 91 ARG A C 1
ATOM 711 O O . ARG A 1 91 ? 22.970 -2.380 -5.730 1.00 91.12 91 ARG A O 1
ATOM 718 N N . GLU A 1 92 ? 22.560 -0.757 -4.212 1.00 90.94 92 GLU A N 1
ATOM 719 C CA . GLU A 1 92 ? 23.172 -1.409 -3.049 1.00 90.94 92 GLU A CA 1
ATOM 720 C C . GLU A 1 92 ? 22.586 -2.814 -2.834 1.00 90.94 92 GLU A C 1
ATOM 722 O O . GLU A 1 92 ? 23.298 -3.819 -2.844 1.00 90.94 92 GLU A O 1
ATOM 727 N N . LEU A 1 93 ? 21.256 -2.917 -2.770 1.00 87.31 93 LEU A N 1
ATOM 728 C CA . LEU A 1 93 ? 20.582 -4.210 -2.658 1.00 87.31 93 LEU A CA 1
ATOM 729 C C . LEU A 1 93 ? 20.743 -5.068 -3.917 1.00 87.31 93 LEU A C 1
ATOM 731 O O . LEU A 1 93 ? 20.767 -6.290 -3.815 1.00 87.31 93 LEU A O 1
ATOM 735 N N . GLY A 1 94 ? 20.876 -4.452 -5.091 1.00 86.31 94 GLY A N 1
ATOM 736 C CA . GLY A 1 94 ? 21.135 -5.117 -6.367 1.00 86.31 94 GLY A CA 1
ATOM 737 C C . GLY A 1 94 ? 22.574 -5.620 -6.562 1.00 86.31 94 GLY A C 1
ATOM 738 O O . GLY A 1 94 ? 22.826 -6.384 -7.498 1.00 86.31 94 GLY A O 1
ATOM 739 N N . GLU A 1 95 ? 23.523 -5.185 -5.731 1.00 85.56 95 GLU A N 1
ATOM 740 C CA . GLU A 1 95 ? 24.867 -5.764 -5.644 1.00 85.56 95 GLU A CA 1
ATOM 741 C C . GLU A 1 95 ? 24.847 -7.037 -4.797 1.00 85.56 95 GLU A C 1
ATOM 743 O O . GLU A 1 95 ? 25.411 -8.054 -5.204 1.00 85.56 95 GLU A O 1
ATOM 748 N N . ALA A 1 96 ? 24.122 -7.012 -3.673 1.00 81.94 96 ALA A N 1
ATOM 749 C CA . ALA A 1 96 ? 23.946 -8.170 -2.799 1.00 81.94 96 ALA A CA 1
ATOM 750 C C . ALA A 1 96 ? 23.010 -9.238 -3.402 1.00 81.94 96 ALA A C 1
ATOM 752 O O . ALA A 1 96 ? 23.291 -10.437 -3.350 1.00 81.94 96 ALA A O 1
ATOM 753 N N . LYS A 1 97 ? 21.891 -8.817 -4.005 1.00 68.19 97 LYS A N 1
ATOM 754 C CA . LYS A 1 97 ? 20.899 -9.666 -4.681 1.00 68.19 97 LYS A CA 1
ATOM 755 C C . LYS A 1 97 ? 21.008 -9.467 -6.195 1.00 68.19 97 LYS A C 1
ATOM 757 O O . LYS A 1 97 ? 20.883 -8.355 -6.687 1.00 68.19 97 LYS A O 1
ATOM 762 N N . LYS A 1 98 ? 21.170 -10.542 -6.981 1.00 73.56 98 LYS A N 1
ATOM 763 C CA . LYS A 1 98 ? 21.395 -10.447 -8.446 1.00 73.56 98 LYS A CA 1
ATOM 764 C C . LYS A 1 98 ? 20.323 -9.643 -9.210 1.00 73.56 98 LYS A C 1
ATOM 766 O O . LYS A 1 98 ? 20.658 -9.002 -10.211 1.00 73.56 98 LYS A O 1
ATOM 771 N N . VAL A 1 99 ? 19.056 -9.733 -8.800 1.00 80.06 99 VAL A N 1
ATOM 772 C CA . VAL A 1 99 ? 17.892 -9.064 -9.410 1.00 80.06 99 VAL A CA 1
ATOM 773 C C . VAL A 1 99 ? 16.884 -8.758 -8.305 1.00 80.06 99 VAL A C 1
ATOM 775 O O . VAL A 1 99 ? 16.623 -9.634 -7.482 1.00 80.06 99 VAL A O 1
ATOM 778 N N . LEU A 1 100 ? 16.329 -7.547 -8.307 1.00 85.88 100 LEU A N 1
ATOM 779 C CA . LEU A 1 100 ? 15.251 -7.147 -7.402 1.00 85.88 100 LEU A CA 1
ATOM 780 C C . LEU A 1 100 ? 13.896 -7.290 -8.092 1.00 85.88 100 LEU A C 1
ATOM 782 O O . LEU A 1 100 ? 13.778 -7.058 -9.301 1.00 85.88 100 LEU A O 1
ATOM 786 N N . MET A 1 101 ? 12.891 -7.692 -7.321 1.00 84.31 101 MET A N 1
ATOM 787 C CA . MET A 1 101 ? 11.509 -7.737 -7.782 1.00 84.31 101 MET A CA 1
ATOM 788 C C . MET A 1 101 ? 10.838 -6.370 -7.587 1.00 84.31 101 MET A C 1
ATOM 790 O O . MET A 1 101 ? 11.369 -5.496 -6.900 1.00 84.31 101 MET A O 1
ATOM 794 N N . ASP A 1 102 ? 9.678 -6.165 -8.208 1.00 82.62 102 ASP A N 1
ATOM 795 C CA . ASP A 1 102 ? 8.955 -4.890 -8.112 1.00 82.62 102 ASP A CA 1
ATOM 796 C C . ASP A 1 102 ? 8.568 -4.577 -6.657 1.00 82.62 102 ASP A C 1
ATOM 798 O O . ASP A 1 102 ? 8.600 -3.423 -6.240 1.00 82.62 102 ASP A O 1
ATOM 802 N N . GLU A 1 103 ? 8.275 -5.608 -5.862 1.00 78.31 103 GLU A N 1
ATOM 803 C CA . GLU A 1 103 ? 7.953 -5.501 -4.438 1.00 78.31 103 GLU A CA 1
ATOM 804 C C . GLU A 1 103 ? 9.150 -4.993 -3.629 1.00 78.31 103 GLU A C 1
ATOM 806 O O . GLU A 1 103 ? 8.978 -4.157 -2.744 1.00 78.31 103 GLU A O 1
ATOM 811 N N . ASP A 1 104 ? 10.368 -5.449 -3.955 1.00 85.94 104 ASP A N 1
ATOM 812 C CA . ASP A 1 104 ? 11.589 -4.956 -3.309 1.00 85.94 104 ASP A CA 1
ATOM 813 C C . ASP A 1 104 ? 11.768 -3.456 -3.601 1.00 85.94 104 ASP A C 1
ATOM 815 O O . ASP A 1 104 ? 12.073 -2.671 -2.706 1.00 85.94 104 ASP A O 1
ATOM 819 N N . VAL A 1 105 ? 11.560 -3.039 -4.855 1.00 88.69 105 VAL A N 1
ATOM 820 C CA . VAL A 1 105 ? 11.736 -1.640 -5.280 1.00 88.69 105 VAL A CA 1
ATOM 821 C C . VAL A 1 105 ? 10.665 -0.737 -4.684 1.00 88.69 105 VAL A C 1
ATOM 823 O O . VAL A 1 105 ? 10.984 0.361 -4.229 1.00 88.69 105 VAL A O 1
ATOM 826 N N . PHE A 1 106 ? 9.419 -1.204 -4.637 1.00 86.88 106 PHE A N 1
ATOM 827 C CA . PHE A 1 106 ? 8.324 -0.493 -3.990 1.00 86.88 106 PHE A CA 1
ATOM 828 C C . PHE A 1 106 ? 8.582 -0.308 -2.491 1.00 86.88 106 PHE A C 1
ATOM 830 O O . PHE A 1 106 ? 8.488 0.812 -1.996 1.00 86.88 106 PHE A O 1
ATOM 837 N N . ALA A 1 107 ? 9.020 -1.357 -1.789 1.00 83.81 107 ALA A N 1
ATOM 838 C CA . ALA A 1 107 ? 9.366 -1.266 -0.372 1.00 83.81 107 ALA A CA 1
ATOM 839 C C . ALA A 1 107 ? 10.521 -0.279 -0.111 1.00 83.81 107 ALA A C 1
ATOM 841 O O . ALA A 1 107 ? 10.483 0.488 0.853 1.00 83.81 107 ALA A O 1
ATOM 842 N N . ILE A 1 108 ? 11.539 -0.250 -0.983 1.00 90.19 108 ILE A N 1
ATOM 843 C CA . ILE A 1 108 ? 12.626 0.739 -0.907 1.00 90.19 108 ILE A CA 1
ATOM 844 C C . ILE A 1 108 ? 12.082 2.155 -1.117 1.00 90.19 108 ILE A C 1
ATOM 846 O O . ILE A 1 108 ? 12.476 3.069 -0.390 1.00 90.19 108 ILE A O 1
ATOM 850 N N . ALA A 1 109 ? 11.199 2.342 -2.100 1.00 90.06 109 ALA A N 1
ATOM 851 C CA . ALA A 1 109 ? 10.587 3.631 -2.382 1.00 90.06 109 ALA A CA 1
ATOM 852 C C . ALA A 1 109 ? 9.786 4.144 -1.185 1.00 90.06 109 ALA A C 1
ATOM 854 O O . ALA A 1 109 ? 10.044 5.251 -0.724 1.00 90.06 109 ALA A O 1
ATOM 855 N N . GLU A 1 110 ? 8.903 3.324 -0.615 1.00 84.94 110 GLU A N 1
ATOM 856 C CA . GLU A 1 110 ? 8.144 3.687 0.584 1.00 84.94 110 GLU A CA 1
ATOM 857 C C . GLU A 1 110 ? 9.063 4.073 1.747 1.00 84.94 110 GLU A C 1
ATOM 859 O O . GLU A 1 110 ? 8.831 5.083 2.408 1.00 84.94 110 GLU A O 1
ATOM 864 N N . ALA A 1 111 ? 10.142 3.319 1.973 1.00 86.44 111 ALA A N 1
ATOM 865 C CA . ALA A 1 111 ? 11.092 3.617 3.040 1.00 86.44 111 ALA A CA 1
ATOM 866 C C . ALA A 1 111 ? 11.830 4.954 2.843 1.00 86.44 111 ALA A C 1
ATOM 868 O O . ALA A 1 111 ? 12.253 5.563 3.823 1.00 86.44 111 ALA A O 1
ATOM 869 N N . VAL A 1 112 ? 12.029 5.407 1.601 1.00 90.56 112 VAL A N 1
ATOM 870 C CA . VAL A 1 112 ? 12.646 6.714 1.305 1.00 90.56 112 VAL A CA 1
ATOM 871 C C . VAL A 1 112 ? 11.620 7.846 1.349 1.00 90.56 112 VAL A C 1
ATOM 873 O O . VAL A 1 112 ? 11.950 8.945 1.785 1.00 90.56 112 VAL A O 1
ATOM 876 N N . LEU A 1 113 ? 10.389 7.587 0.909 1.00 87.06 113 LEU A N 1
ATOM 877 C CA . LEU A 1 113 ? 9.305 8.570 0.882 1.00 87.06 113 LEU A CA 1
ATOM 878 C C . LEU A 1 113 ? 8.649 8.778 2.257 1.00 87.06 113 LEU A C 1
ATOM 880 O O . LEU A 1 113 ? 7.973 9.782 2.455 1.00 87.06 113 LEU A O 1
ATOM 884 N N . GLY A 1 114 ? 8.862 7.861 3.207 1.00 83.75 114 GLY A N 1
ATOM 885 C CA . GLY A 1 114 ? 8.186 7.876 4.508 1.00 83.75 114 GLY A CA 1
ATOM 886 C C . GLY A 1 114 ? 6.767 7.296 4.456 1.00 83.75 114 GLY A C 1
ATOM 887 O O . GLY A 1 114 ? 5.921 7.667 5.263 1.00 83.75 114 GLY A O 1
ATOM 888 N N . GLY A 1 115 ? 6.502 6.394 3.508 1.00 82.38 115 GLY A N 1
ATOM 889 C CA . GLY A 1 115 ? 5.182 5.838 3.206 1.00 82.38 115 GLY A CA 1
ATOM 890 C C . GLY A 1 115 ? 4.619 6.336 1.873 1.00 82.38 115 GLY A C 1
ATOM 891 O O . GLY A 1 115 ? 5.293 7.030 1.113 1.00 82.38 115 GLY A O 1
ATOM 892 N N . ILE A 1 116 ? 3.376 5.953 1.571 1.00 83.50 116 ILE A N 1
ATOM 893 C CA . ILE A 1 116 ? 2.670 6.408 0.366 1.00 83.50 116 ILE A CA 1
ATOM 894 C C . ILE A 1 116 ? 2.196 7.853 0.595 1.00 83.50 116 ILE A C 1
ATOM 896 O O . ILE A 1 116 ? 1.446 8.080 1.561 1.00 83.50 116 ILE A O 1
ATOM 900 N N . PRO A 1 117 ? 2.571 8.815 -0.274 1.00 84.06 117 PRO A N 1
ATOM 901 C CA . PRO A 1 117 ? 2.105 10.194 -0.175 1.00 84.06 117 PRO A CA 1
ATOM 902 C C . PRO A 1 117 ? 0.578 10.275 -0.125 1.00 84.06 117 PRO A C 1
ATOM 904 O O . PRO A 1 117 ? -0.122 9.603 -0.880 1.00 84.06 117 PRO A O 1
ATOM 907 N N . GLU A 1 118 ? 0.040 11.114 0.760 1.00 80.75 118 GLU A N 1
ATOM 908 C CA . GLU A 1 118 ? -1.399 11.161 1.049 1.00 80.75 118 GLU A CA 1
ATOM 909 C C . GLU A 1 118 ? -2.254 11.438 -0.198 1.00 80.75 118 GLU A C 1
ATOM 911 O O . GLU A 1 118 ? -3.302 10.824 -0.390 1.00 80.75 118 GLU A O 1
ATOM 916 N N . GLY A 1 119 ? -1.782 12.304 -1.100 1.00 82.94 119 GLY A N 1
ATOM 917 C CA . GLY A 1 119 ? -2.460 12.612 -2.363 1.00 82.94 119 GLY A CA 1
ATOM 918 C C . GLY A 1 119 ? -2.585 11.424 -3.323 1.00 82.94 119 GLY A C 1
ATOM 919 O O . GLY A 1 119 ? -3.463 11.431 -4.182 1.00 82.94 119 GLY A O 1
ATOM 920 N N . GLU A 1 120 ? -1.749 10.403 -3.155 1.00 86.06 120 GLU A N 1
ATOM 921 C CA . GLU A 1 120 ? -1.584 9.279 -4.082 1.00 86.06 120 GLU A CA 1
ATOM 922 C C . GLU A 1 120 ? -2.188 7.980 -3.541 1.00 86.06 120 GLU A C 1
ATOM 924 O O . GLU A 1 120 ? -2.319 7.002 -4.280 1.00 86.06 120 GLU A O 1
ATOM 929 N N . ARG A 1 121 ? -2.612 7.978 -2.268 1.00 90.88 121 ARG A N 1
ATOM 930 C CA . ARG A 1 121 ? -3.316 6.857 -1.640 1.00 90.88 121 ARG A CA 1
ATOM 931 C C . ARG A 1 121 ? -4.634 6.581 -2.377 1.00 90.88 121 ARG A C 1
ATOM 933 O O . ARG A 1 121 ? -5.492 7.468 -2.427 1.00 90.88 121 ARG A O 1
ATOM 940 N N . PRO A 1 122 ? -4.823 5.369 -2.939 1.00 90.75 122 PRO A N 1
ATOM 941 C CA . PRO A 1 122 ? -6.072 4.995 -3.601 1.00 90.75 122 PRO A CA 1
ATOM 942 C C . PRO A 1 122 ? -7.307 5.093 -2.699 1.00 90.75 122 PRO A C 1
ATOM 944 O O . PRO A 1 122 ? -8.379 5.452 -3.186 1.00 90.75 122 PRO A O 1
ATOM 947 N N . LEU A 1 123 ? -7.141 4.776 -1.415 1.00 93.12 123 LEU A N 1
ATOM 948 C CA . LEU A 1 123 ? -8.168 4.771 -0.386 1.00 93.12 123 LEU A CA 1
ATOM 949 C C . LEU A 1 123 ? -7.764 5.711 0.751 1.00 93.12 123 LEU A C 1
ATOM 951 O O . LEU A 1 123 ? -6.675 5.591 1.320 1.00 93.12 123 LEU A O 1
ATOM 955 N N . LYS A 1 124 ? -8.669 6.625 1.108 1.00 94.69 124 LYS A N 1
ATOM 956 C CA . LYS A 1 124 ? -8.503 7.570 2.219 1.00 94.69 124 LYS A CA 1
ATOM 957 C C . LYS A 1 124 ? -9.650 7.418 3.204 1.00 94.69 124 LYS A C 1
ATOM 959 O O . LYS A 1 124 ? -10.808 7.425 2.795 1.00 94.69 124 LYS A O 1
ATOM 964 N N . LEU A 1 125 ? -9.343 7.329 4.493 1.00 95.75 125 LEU A N 1
ATOM 965 C CA . LEU A 1 125 ? -10.358 7.413 5.541 1.00 95.75 125 LEU A CA 1
ATOM 966 C C . LEU A 1 125 ? -10.806 8.869 5.698 1.00 95.75 125 LEU A C 1
ATOM 968 O O . LEU A 1 125 ? -9.965 9.757 5.815 1.00 95.75 125 LEU A O 1
ATOM 972 N N . LYS A 1 126 ? -12.115 9.114 5.696 1.00 96.44 126 LYS A N 1
ATOM 973 C CA . LYS A 1 126 ? -12.707 10.427 5.996 1.00 96.44 126 LYS A CA 1
ATOM 974 C C . LYS A 1 126 ? -13.322 10.464 7.377 1.00 96.44 126 LYS A C 1
ATOM 976 O O . LYS A 1 126 ? -13.159 11.441 8.095 1.00 96.44 126 LYS A O 1
ATOM 981 N N . GLU A 1 127 ? -14.025 9.398 7.727 1.00 97.31 127 GLU A N 1
ATOM 982 C CA . GLU A 1 127 ? -14.739 9.298 8.987 1.00 97.31 127 GLU A CA 1
ATOM 983 C C . GLU A 1 127 ? -14.717 7.854 9.473 1.00 97.31 127 GLU A C 1
ATOM 985 O O . GLU A 1 127 ? -14.900 6.920 8.685 1.00 97.31 127 GLU A O 1
ATOM 990 N N . LEU A 1 128 ? -14.521 7.685 10.776 1.00 97.88 128 LEU A N 1
ATOM 991 C CA . LEU A 1 128 ? -14.730 6.437 11.485 1.00 97.88 128 LEU A CA 1
ATOM 992 C C . LEU A 1 128 ? -15.522 6.748 12.753 1.00 97.88 128 LEU A C 1
ATOM 994 O O . LEU A 1 128 ? -15.097 7.553 13.575 1.00 97.88 128 LEU A O 1
ATOM 998 N N . VAL A 1 129 ? -16.652 6.071 12.919 1.00 98.12 129 VAL A N 1
ATOM 999 C CA . VAL A 1 129 ? -17.432 6.084 14.155 1.00 98.12 129 VAL A CA 1
ATOM 1000 C C . VAL A 1 129 ? -17.556 4.656 14.637 1.00 98.12 129 VAL A C 1
ATOM 1002 O O . VAL A 1 129 ? -18.020 3.791 13.894 1.00 98.12 129 VAL A O 1
ATOM 1005 N N . VAL A 1 130 ? -17.172 4.410 15.886 1.00 97.69 130 VAL A N 1
ATOM 1006 C CA . VAL A 1 130 ? -17.260 3.088 16.502 1.00 97.69 130 VAL A CA 1
ATOM 1007 C C . VAL A 1 130 ? -18.017 3.188 17.812 1.00 97.69 130 VAL A C 1
ATOM 1009 O O . VAL A 1 130 ? -17.691 3.993 18.678 1.00 97.69 130 VAL A O 1
ATOM 1012 N N . VAL A 1 131 ? -19.034 2.347 17.955 1.00 96.81 131 VAL A 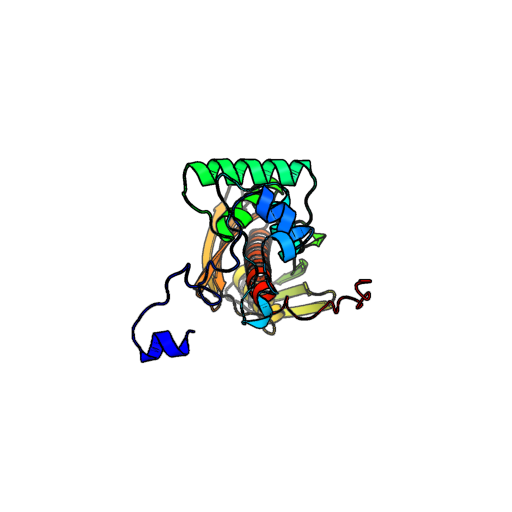N 1
ATOM 1013 C CA . VAL A 1 131 ? -19.821 2.204 19.175 1.00 96.81 131 VAL A CA 1
ATOM 1014 C C . VAL A 1 131 ? -19.553 0.819 19.736 1.00 96.81 131 VAL A C 1
ATOM 1016 O O . VAL A 1 131 ? -19.796 -0.192 19.078 1.00 96.81 131 VAL A O 1
ATOM 1019 N N . THR A 1 132 ? -19.041 0.771 20.960 1.00 96.19 132 THR A N 1
ATOM 1020 C CA . THR A 1 132 ? -18.748 -0.469 21.679 1.00 96.19 132 THR A CA 1
ATOM 1021 C C . THR A 1 132 ? -19.014 -0.276 23.168 1.00 96.19 132 THR A C 1
ATOM 1023 O O . THR A 1 132 ? -18.906 0.835 23.683 1.00 96.19 132 THR A O 1
ATOM 1026 N N . GLY A 1 133 ? -19.387 -1.345 23.867 1.00 93.56 133 GLY A N 1
ATOM 1027 C CA . GLY A 1 133 ? -19.690 -1.305 25.295 1.00 93.56 133 GLY A CA 1
ATOM 1028 C C . GLY A 1 133 ? -20.290 -2.614 25.797 1.00 93.56 133 GLY A C 1
ATOM 1029 O O . GLY A 1 133 ? -20.600 -3.516 25.019 1.00 93.56 133 GLY A O 1
ATOM 1030 N N . SER A 1 134 ? -20.471 -2.723 27.111 1.00 93.62 134 SER A N 1
ATOM 1031 C CA . SER A 1 134 ? -21.113 -3.886 27.731 1.00 93.62 134 SER A CA 1
ATOM 1032 C C . SER A 1 134 ? -22.579 -3.996 27.299 1.00 93.62 134 SER A C 1
ATOM 1034 O O . SER A 1 134 ? -23.318 -3.019 27.382 1.00 93.62 134 SER A O 1
ATOM 1036 N N . ASN A 1 135 ? -23.010 -5.186 26.867 1.00 91.94 135 ASN A N 1
ATOM 1037 C CA . ASN A 1 135 ? -24.363 -5.460 26.347 1.00 91.94 135 ASN A CA 1
ATOM 1038 C C . ASN A 1 135 ? -24.772 -4.623 25.119 1.00 91.94 135 ASN A C 1
ATOM 1040 O O . ASN A 1 135 ? -25.959 -4.494 24.821 1.00 91.94 135 ASN A O 1
ATOM 1044 N N . VAL A 1 136 ? -23.802 -4.083 24.381 1.00 94.69 136 VAL A N 1
ATOM 1045 C CA . VAL A 1 136 ? -24.021 -3.409 23.099 1.00 94.69 136 VAL A CA 1
ATOM 1046 C C . VAL A 1 136 ? -23.335 -4.229 22.016 1.00 94.69 136 VAL A C 1
ATOM 1048 O O . VAL A 1 136 ? -22.221 -4.703 22.212 1.00 94.69 136 VAL A O 1
ATOM 1051 N N . THR A 1 137 ? -23.990 -4.408 20.868 1.00 96.62 137 THR A N 1
ATOM 1052 C CA . THR A 1 137 ? -23.345 -5.045 19.711 1.00 96.62 137 THR A CA 1
ATOM 1053 C C . THR A 1 137 ? -22.313 -4.075 19.126 1.00 96.62 137 THR A C 1
ATOM 1055 O O . THR A 1 137 ? -22.724 -3.007 18.656 1.00 96.62 137 THR A O 1
ATOM 1058 N N . PRO A 1 138 ? -21.004 -4.402 19.124 1.00 98.06 138 PRO A N 1
ATOM 1059 C CA . PRO A 1 138 ? -19.990 -3.528 18.550 1.00 98.06 138 PRO A CA 1
ATOM 1060 C C . PRO A 1 138 ? -20.313 -3.212 17.094 1.00 98.06 138 PRO A C 1
ATOM 1062 O O . PRO A 1 138 ? -20.548 -4.113 16.284 1.00 98.06 138 PRO A O 1
ATOM 1065 N N . THR A 1 139 ? -20.361 -1.924 16.781 1.00 98.19 139 THR A N 1
ATOM 1066 C CA . THR A 1 139 ? -20.810 -1.413 15.487 1.00 98.19 139 THR A CA 1
ATOM 1067 C C . THR A 1 139 ? -19.867 -0.317 15.030 1.00 98.19 139 THR A C 1
ATOM 1069 O O . THR A 1 139 ? -19.542 0.577 15.807 1.00 98.19 139 THR A O 1
ATOM 1072 N N . ALA A 1 140 ? -19.454 -0.368 13.768 1.00 98.38 140 ALA A N 1
ATOM 1073 C CA .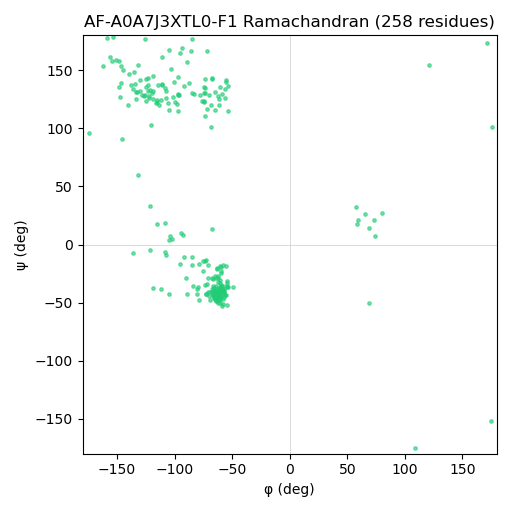 ALA A 1 140 ? -18.642 0.667 13.152 1.00 98.38 140 ALA A CA 1
ATOM 1074 C C . ALA A 1 140 ? -19.313 1.196 11.885 1.00 98.38 140 ALA A C 1
ATOM 1076 O O . ALA A 1 140 ? -19.908 0.434 11.117 1.00 98.38 140 ALA A O 1
ATOM 1077 N N . SER A 1 141 ? -19.182 2.500 11.665 1.00 98.12 141 SER A N 1
ATOM 1078 C CA . SER A 1 141 ? -19.530 3.196 10.432 1.00 98.12 141 SER A CA 1
ATOM 1079 C C . SER A 1 141 ? -18.285 3.892 9.903 1.00 98.12 141 SER A C 1
ATOM 1081 O O . SER A 1 141 ? -17.579 4.559 10.655 1.00 98.12 141 SER A O 1
ATOM 1083 N N . VAL A 1 142 ? -18.023 3.741 8.609 1.00 97.75 142 VAL A N 1
ATOM 1084 C CA . VAL A 1 142 ? -16.887 4.352 7.920 1.00 97.75 142 VAL A CA 1
ATOM 1085 C C . VAL A 1 142 ? -17.368 5.193 6.751 1.00 97.75 142 VAL A C 1
ATOM 1087 O O . VAL A 1 142 ? -18.303 4.808 6.043 1.00 97.75 142 VAL A O 1
ATOM 1090 N N . SER A 1 143 ? -16.689 6.311 6.523 1.00 97.38 143 SER A N 1
ATOM 1091 C CA . SER A 1 143 ? -16.694 7.025 5.251 1.00 97.38 143 SER A CA 1
ATOM 1092 C C . SER A 1 143 ? -15.285 6.983 4.671 1.00 97.38 143 SER A C 1
ATOM 1094 O O . SER A 1 143 ? -14.328 7.401 5.328 1.00 97.38 143 SER A O 1
ATOM 1096 N N . ILE A 1 144 ? -15.149 6.454 3.457 1.00 95.62 144 ILE A N 1
ATOM 1097 C CA . ILE A 1 144 ? -13.885 6.411 2.720 1.00 95.62 144 ILE A CA 1
ATOM 1098 C C . ILE A 1 144 ? -14.007 7.195 1.415 1.00 95.62 144 ILE A C 1
ATOM 1100 O O . ILE A 1 144 ? -15.050 7.185 0.766 1.00 95.62 144 ILE A O 1
ATOM 1104 N N . GLU A 1 145 ? -12.928 7.849 1.002 1.00 94.25 145 GLU A N 1
ATOM 1105 C CA . GLU A 1 145 ? -12.790 8.425 -0.334 1.00 94.25 145 GLU A CA 1
ATOM 1106 C C . GLU A 1 145 ? -11.928 7.499 -1.189 1.00 94.25 145 GLU A C 1
ATOM 1108 O O . GLU A 1 145 ? -10.811 7.138 -0.810 1.00 94.25 145 GLU A O 1
ATOM 1113 N N . MET A 1 146 ? -12.444 7.128 -2.357 1.00 89.75 146 MET A N 1
ATOM 1114 C CA . MET A 1 146 ? -11.743 6.282 -3.312 1.00 89.75 146 MET A CA 1
ATOM 1115 C C . MET A 1 146 ? -12.138 6.659 -4.738 1.00 89.75 146 MET A C 1
ATOM 1117 O O . MET A 1 146 ? -13.319 6.740 -5.075 1.00 89.75 146 MET A O 1
ATOM 1121 N N . GLY A 1 147 ? -11.144 6.926 -5.591 1.00 84.56 147 GLY A N 1
ATOM 1122 C CA . GLY A 1 147 ? -11.389 7.360 -6.973 1.00 84.56 147 GLY A CA 1
ATOM 1123 C C . GLY A 1 147 ? -12.229 8.643 -7.077 1.00 84.56 147 GLY A C 1
ATOM 1124 O O . GLY A 1 147 ? -13.036 8.770 -7.995 1.00 84.56 147 GLY A O 1
ATOM 1125 N N . GLY A 1 148 ? -12.093 9.558 -6.109 1.00 86.62 148 GLY A N 1
ATOM 1126 C CA . GLY A 1 148 ? -12.860 10.808 -6.039 1.00 86.62 148 GLY A CA 1
ATOM 1127 C C . GLY A 1 148 ? -14.325 10.646 -5.618 1.00 86.62 148 GLY A C 1
ATOM 1128 O O . GLY A 1 148 ? -15.082 11.610 -5.680 1.00 86.62 148 GLY A O 1
ATOM 1129 N N . ARG A 1 149 ? -14.745 9.444 -5.205 1.00 90.56 149 ARG A N 1
ATOM 1130 C CA . ARG A 1 149 ? -16.088 9.178 -4.679 1.00 90.56 149 ARG A CA 1
ATOM 1131 C C . ARG A 1 149 ? -16.019 8.873 -3.194 1.00 90.56 149 ARG A C 1
ATOM 1133 O O . ARG A 1 149 ? -15.159 8.112 -2.757 1.00 90.56 149 ARG A O 1
ATOM 1140 N N . GLU A 1 150 ? -16.956 9.438 -2.446 1.00 94.75 150 GLU A N 1
ATOM 1141 C CA . GLU A 1 150 ? -17.177 9.084 -1.049 1.00 94.75 150 GLU A CA 1
ATOM 1142 C C . GLU A 1 150 ? -18.089 7.854 -0.973 1.00 94.75 150 GLU A C 1
ATOM 1144 O O . GLU A 1 150 ? -19.138 7.799 -1.619 1.00 94.75 150 GLU A O 1
ATOM 1149 N N . ILE A 1 151 ? -17.674 6.853 -0.201 1.00 95.19 151 ILE A N 1
ATOM 1150 C CA . ILE A 1 151 ? -18.402 5.605 0.011 1.00 95.19 151 ILE A CA 1
ATOM 1151 C C . ILE A 1 151 ? -18.568 5.417 1.510 1.00 95.19 151 ILE A C 1
ATOM 1153 O O . ILE A 1 151 ? -17.596 5.453 2.263 1.00 95.19 151 ILE A O 1
ATOM 1157 N N . ARG A 1 152 ? -19.809 5.178 1.933 1.00 96.56 152 ARG A N 1
ATOM 1158 C CA . ARG A 1 152 ? -20.146 4.918 3.331 1.00 96.56 152 ARG A CA 1
ATOM 1159 C C . ARG A 1 152 ? -20.582 3.480 3.516 1.00 96.56 152 ARG A C 1
ATOM 1161 O O . ARG A 1 152 ? -21.354 2.951 2.715 1.00 96.56 152 ARG A O 1
ATOM 1168 N N . ALA A 1 153 ? -20.123 2.865 4.594 1.00 96.56 153 ALA A N 1
ATOM 1169 C CA . ALA A 1 153 ? -20.544 1.531 4.977 1.00 96.56 153 ALA A CA 1
ATOM 1170 C C . ALA A 1 153 ? -20.562 1.392 6.494 1.00 96.56 153 ALA A C 1
ATOM 1172 O O . ALA A 1 153 ? -19.812 2.050 7.206 1.00 96.56 153 ALA A O 1
ATOM 1173 N N . ALA A 1 154 ? -21.406 0.489 6.974 1.00 97.69 154 ALA A N 1
ATOM 1174 C CA . ALA A 1 154 ? -21.445 0.109 8.372 1.00 97.69 154 ALA A CA 1
ATOM 1175 C C . ALA A 1 154 ? -21.542 -1.409 8.505 1.00 97.69 154 ALA A C 1
ATOM 1177 O O . ALA A 1 154 ? -22.144 -2.089 7.654 1.00 97.69 154 ALA A O 1
ATOM 1178 N N . SER A 1 155 ? -20.950 -1.917 9.582 1.00 97.88 155 SER A N 1
ATOM 1179 C CA . SER A 1 155 ? -20.973 -3.325 9.957 1.00 97.88 155 SER A CA 1
ATOM 1180 C C . SER A 1 155 ? -20.934 -3.491 11.472 1.00 97.88 155 SER A C 1
ATOM 1182 O O . SER A 1 155 ? -20.471 -2.619 12.206 1.00 97.88 155 SER A O 1
ATOM 1184 N N . THR A 1 156 ? -21.404 -4.646 11.928 1.00 98.00 156 THR A N 1
ATOM 1185 C CA . THR A 1 156 ? -21.192 -5.131 13.290 1.00 98.00 156 THR A CA 1
ATOM 1186 C C . THR A 1 156 ? -19.991 -6.073 13.341 1.00 98.00 156 THR A C 1
ATOM 1188 O O . THR A 1 156 ? -19.521 -6.563 12.306 1.00 98.00 156 THR A O 1
ATOM 1191 N N . GLY A 1 157 ? -19.489 -6.333 14.546 1.00 95.25 157 GLY A N 1
ATOM 1192 C CA . GLY A 1 157 ? -18.376 -7.247 14.776 1.00 95.25 157 GLY A CA 1
ATOM 1193 C C . GLY A 1 157 ? -18.323 -7.769 16.207 1.00 95.25 157 GLY A C 1
ATOM 1194 O O . GLY A 1 157 ? -19.122 -7.384 17.056 1.00 95.25 157 GLY A O 1
ATOM 1195 N N . VAL A 1 158 ? -17.362 -8.653 16.470 1.00 94.44 158 VAL A N 1
ATOM 1196 C CA . VAL A 1 158 ? -17.082 -9.185 17.816 1.00 94.44 158 VAL A CA 1
ATOM 1197 C C . VAL A 1 158 ? -16.523 -8.095 18.738 1.00 94.44 158 VAL A C 1
ATOM 1199 O O . VAL A 1 158 ? -16.731 -8.131 19.945 1.00 94.44 158 VAL A O 1
ATOM 1202 N N . GLY A 1 159 ? -15.836 -7.107 18.166 1.00 95.25 159 GLY A N 1
ATOM 1203 C CA . GLY A 1 159 ? -15.268 -5.961 18.868 1.00 95.25 159 GLY A CA 1
ATOM 1204 C C . GLY A 1 159 ? -15.128 -4.754 17.937 1.00 95.25 159 GLY A C 1
ATOM 1205 O O . GLY A 1 159 ? -15.438 -4.866 16.747 1.00 95.25 159 GLY A O 1
ATOM 1206 N N . PRO A 1 160 ? -14.644 -3.611 18.451 1.00 95.88 160 PRO A N 1
ATOM 1207 C CA . PRO A 1 160 ? -14.537 -2.375 17.678 1.00 95.88 160 PRO A CA 1
ATOM 1208 C C . PRO A 1 160 ? -13.642 -2.533 16.443 1.00 95.88 160 PRO A C 1
ATOM 1210 O O . PRO A 1 160 ? -14.017 -2.105 15.358 1.00 95.88 160 PRO A O 1
ATOM 1213 N N . VAL A 1 161 ? -12.506 -3.226 16.575 1.00 95.19 161 VAL A N 1
ATOM 1214 C CA . VAL A 1 161 ? -11.581 -3.472 15.457 1.00 95.19 161 VAL A CA 1
ATOM 1215 C C . VAL A 1 161 ? -12.221 -4.340 14.369 1.00 95.19 161 VAL A C 1
ATOM 1217 O O . VAL A 1 161 ? -12.157 -3.991 13.194 1.00 95.19 161 VAL A O 1
ATOM 1220 N N . ASP A 1 162 ? -12.874 -5.444 14.747 1.00 94.69 162 ASP A N 1
ATOM 1221 C CA . ASP A 1 162 ? -13.542 -6.348 13.798 1.00 94.69 162 ASP A CA 1
ATOM 1222 C C . ASP A 1 162 ? -14.713 -5.655 13.082 1.00 94.69 162 ASP A C 1
ATOM 1224 O O . ASP A 1 162 ? -14.861 -5.773 11.866 1.00 94.69 162 ASP A O 1
ATOM 1228 N N . ALA A 1 163 ? -15.515 -4.874 13.815 1.00 96.88 163 ALA A N 1
ATOM 1229 C CA . ALA A 1 163 ? -16.604 -4.096 13.231 1.00 96.88 163 ALA A CA 1
ATOM 1230 C C . ALA A 1 163 ? -16.076 -3.088 12.197 1.00 96.88 163 ALA A C 1
ATOM 1232 O O . ALA A 1 163 ? -16.611 -3.011 11.089 1.00 96.88 163 ALA A O 1
ATOM 1233 N N . SER A 1 164 ? -14.999 -2.367 12.526 1.00 96.94 164 SER A N 1
ATOM 1234 C CA . SER A 1 164 ? -14.347 -1.417 11.619 1.00 96.94 164 SER A CA 1
ATOM 1235 C C . SER A 1 164 ? -13.763 -2.106 10.389 1.00 96.94 164 SER A C 1
ATOM 1237 O O . SER A 1 164 ? -14.014 -1.662 9.270 1.00 96.94 164 SER A O 1
ATOM 1239 N N . ALA A 1 165 ? -13.049 -3.221 10.563 1.00 94.12 165 ALA A N 1
ATOM 1240 C CA . ALA A 1 165 ? -12.468 -3.978 9.455 1.00 94.12 165 ALA A CA 1
ATOM 1241 C C . ALA A 1 165 ? -13.545 -4.472 8.476 1.00 94.12 165 ALA A C 1
ATOM 1243 O O . ALA A 1 165 ? -13.416 -4.271 7.269 1.00 94.12 165 ALA A O 1
ATOM 1244 N N . LYS A 1 166 ? -14.652 -5.027 8.986 1.00 94.50 166 LYS A N 1
ATOM 1245 C CA . LYS A 1 166 ? -15.796 -5.455 8.164 1.00 94.50 166 LYS A CA 1
ATOM 1246 C C . LYS A 1 166 ? -16.506 -4.289 7.483 1.00 94.50 166 LYS A C 1
ATOM 1248 O O . LYS A 1 166 ? -16.958 -4.425 6.348 1.00 94.50 166 LYS A O 1
ATOM 1253 N N . ALA A 1 167 ? -16.621 -3.140 8.151 1.00 96.12 167 ALA A N 1
ATOM 1254 C CA . ALA A 1 167 ? -17.200 -1.942 7.549 1.00 96.12 167 ALA A CA 1
ATOM 1255 C C . ALA A 1 167 ? -16.340 -1.445 6.373 1.00 96.12 167 ALA A C 1
ATOM 1257 O O . ALA A 1 167 ? -16.884 -1.147 5.310 1.00 96.12 167 ALA A O 1
ATOM 1258 N N . ILE A 1 168 ? -15.009 -1.446 6.521 1.00 95.12 168 ILE A N 1
ATOM 1259 C CA . ILE A 1 168 ? -14.066 -1.125 5.438 1.00 95.12 168 ILE A CA 1
ATOM 1260 C C . ILE A 1 168 ? -14.164 -2.153 4.312 1.00 95.12 168 ILE A C 1
ATOM 1262 O O . ILE A 1 168 ? -14.315 -1.759 3.159 1.00 95.12 168 ILE A O 1
ATOM 1266 N N . GLU A 1 169 ? -14.150 -3.453 4.626 1.00 92.38 169 GLU A N 1
ATOM 1267 C CA . GLU A 1 169 ? -14.297 -4.526 3.634 1.00 92.38 169 GLU A CA 1
ATOM 1268 C C . GLU A 1 169 ? -15.589 -4.357 2.820 1.00 92.38 169 GLU A C 1
ATOM 1270 O O . GLU A 1 169 ? -15.588 -4.440 1.593 1.00 92.38 169 GLU A O 1
ATOM 1275 N N . LYS A 1 170 ? -16.697 -4.027 3.489 1.00 92.94 170 LYS A N 1
ATOM 1276 C CA . LYS A 1 170 ? -17.979 -3.749 2.839 1.00 92.94 170 LYS A CA 1
ATOM 1277 C C . LYS A 1 170 ? -17.937 -2.493 1.966 1.00 92.94 170 LYS A C 1
ATOM 1279 O O . LYS A 1 170 ? -18.547 -2.494 0.899 1.00 92.94 170 LYS A O 1
ATOM 1284 N N . ALA A 1 171 ? -17.224 -1.444 2.383 1.00 92.69 171 ALA A N 1
ATOM 1285 C CA . ALA A 1 171 ? -17.051 -0.228 1.587 1.00 92.69 171 ALA A CA 1
ATOM 1286 C C . ALA A 1 171 ? -16.230 -0.480 0.309 1.00 92.69 171 ALA A C 1
ATOM 1288 O O . ALA A 1 171 ? -16.532 0.092 -0.738 1.00 92.69 171 ALA A O 1
ATOM 1289 N N . ILE A 1 172 ? -15.223 -1.359 0.371 1.00 90.00 172 ILE A N 1
ATOM 1290 C CA . ILE A 1 172 ? -14.353 -1.685 -0.772 1.00 90.00 172 ILE A CA 1
ATOM 1291 C C . ILE A 1 172 ? -14.835 -2.879 -1.603 1.00 90.00 172 ILE A C 1
ATOM 1293 O O . ILE A 1 172 ? -14.288 -3.114 -2.679 1.00 90.00 172 ILE A O 1
ATOM 1297 N N . GLY A 1 173 ? -15.832 -3.638 -1.135 1.00 79.31 173 GLY A N 1
ATOM 1298 C CA . GLY A 1 173 ? -16.183 -4.965 -1.660 1.00 79.31 173 GLY A CA 1
ATOM 1299 C C . GLY A 1 173 ? -16.547 -5.027 -3.149 1.00 79.31 173 GLY A C 1
ATOM 1300 O O . GLY A 1 173 ? -16.485 -6.094 -3.751 1.00 79.31 173 GLY A O 1
ATOM 1301 N N . ALA A 1 174 ? -16.867 -3.896 -3.785 1.00 62.53 174 ALA A N 1
ATOM 1302 C CA . ALA A 1 174 ? -17.053 -3.822 -5.237 1.00 62.53 174 ALA A CA 1
ATOM 1303 C C . ALA A 1 174 ? -15.734 -3.899 -6.041 1.00 62.53 174 ALA A C 1
ATOM 1305 O O . ALA A 1 174 ? -15.775 -4.081 -7.256 1.00 62.53 174 ALA A O 1
ATOM 1306 N N . ILE A 1 175 ? -14.579 -3.730 -5.392 1.00 67.81 175 ILE A N 1
ATOM 1307 C CA . ILE A 1 175 ? -13.281 -3.486 -6.042 1.00 67.81 175 ILE A CA 1
ATOM 1308 C C . ILE A 1 175 ? -12.270 -4.587 -5.732 1.00 67.81 175 ILE A C 1
ATOM 1310 O O . ILE A 1 175 ? -11.524 -4.999 -6.616 1.00 67.81 175 ILE A O 1
ATOM 1314 N N . GLY A 1 176 ? -12.273 -5.113 -4.510 1.00 69.00 176 GLY A N 1
ATOM 1315 C CA . GLY A 1 176 ? -11.320 -6.134 -4.099 1.00 69.00 176 GLY A CA 1
ATOM 1316 C C . GLY A 1 176 ? -11.780 -6.874 -2.854 1.00 69.00 176 GLY A C 1
ATOM 1317 O O . GLY A 1 176 ? -12.534 -6.344 -2.044 1.00 69.00 176 GLY A O 1
ATOM 1318 N N . HIS A 1 177 ? -11.316 -8.115 -2.718 1.00 81.25 177 HIS A N 1
ATOM 1319 C CA . HIS A 1 177 ? -11.441 -8.880 -1.481 1.00 81.25 177 HIS A CA 1
ATOM 1320 C C . HIS A 1 177 ? -10.042 -9.148 -0.951 1.00 81.25 177 HIS A C 1
ATOM 1322 O O . HIS A 1 177 ? -9.233 -9.770 -1.646 1.00 81.25 177 HIS A O 1
ATOM 1328 N N . TYR A 1 178 ? -9.794 -8.698 0.274 1.00 87.62 178 TYR A N 1
ATOM 1329 C CA . TYR A 1 178 ? -8.539 -8.893 0.980 1.00 87.62 178 TYR A CA 1
ATOM 1330 C C . TYR A 1 178 ? -8.811 -9.682 2.254 1.00 87.62 178 TYR A C 1
ATOM 1332 O O . TYR A 1 178 ? -9.727 -9.361 3.004 1.00 87.62 178 TYR A O 1
ATOM 1340 N N . THR A 1 179 ? -8.023 -10.721 2.500 1.00 88.31 179 THR A N 1
ATOM 1341 C CA . THR A 1 179 ? -8.133 -11.530 3.718 1.00 88.31 179 THR A CA 1
ATOM 1342 C C . THR A 1 179 ? -7.107 -11.055 4.736 1.00 88.31 179 THR A C 1
ATOM 1344 O O . THR A 1 179 ? -5.929 -10.944 4.406 1.00 88.31 179 THR A O 1
ATOM 1347 N N . LEU A 1 180 ? -7.534 -10.790 5.971 1.00 90.12 180 LEU A N 1
ATOM 1348 C CA . LEU A 1 180 ? -6.633 -10.492 7.084 1.00 90.12 180 LEU A CA 1
ATOM 1349 C C . LEU A 1 180 ? -5.926 -11.783 7.531 1.00 90.12 180 LEU A C 1
ATOM 1351 O O . LEU A 1 180 ? -6.562 -12.685 8.068 1.00 90.12 180 LEU A O 1
ATOM 1355 N N . ASP A 1 181 ? -4.621 -11.877 7.277 1.00 90.69 181 ASP A N 1
ATOM 1356 C CA . ASP A 1 181 ? -3.781 -13.037 7.603 1.00 90.69 181 ASP A CA 1
ATOM 1357 C C . ASP A 1 181 ? -3.173 -12.933 9.010 1.00 90.69 181 ASP A C 1
ATOM 1359 O O . ASP A 1 181 ? -3.092 -13.925 9.731 1.00 90.69 181 ASP A O 1
ATOM 1363 N N . GLU A 1 182 ? -2.688 -11.745 9.377 1.00 92.88 182 GLU A N 1
ATOM 1364 C CA . GLU A 1 182 ? -1.994 -11.492 10.642 1.00 92.88 182 GLU A CA 1
ATOM 1365 C C . GLU A 1 182 ? -2.470 -10.159 11.222 1.00 92.88 182 GLU A C 1
ATOM 1367 O O . GLU A 1 182 ? -2.605 -9.173 10.496 1.00 92.88 182 GLU A O 1
ATOM 1372 N N . PHE A 1 183 ? -2.707 -10.137 12.531 1.00 94.44 183 PHE A N 1
ATOM 1373 C CA . PHE A 1 183 ? -3.064 -8.946 13.290 1.00 94.44 183 PHE A CA 1
ATOM 1374 C C . PHE A 1 183 ? -2.340 -8.996 14.634 1.00 94.44 183 PHE A C 1
ATOM 1376 O O . PHE A 1 183 ? -2.521 -9.946 15.399 1.00 94.44 183 PHE A O 1
ATOM 1383 N N . ARG A 1 184 ? -1.501 -7.998 14.912 1.00 95.69 184 ARG A N 1
ATOM 1384 C CA . ARG A 1 184 ? -0.699 -7.923 16.136 1.00 95.69 184 ARG A CA 1
ATOM 1385 C C . ARG A 1 184 ? -0.789 -6.532 16.738 1.00 95.69 184 ARG A C 1
ATOM 1387 O O . ARG A 1 184 ? -0.582 -5.553 16.033 1.00 95.69 184 ARG A O 1
ATOM 1394 N N . VAL A 1 185 ? -1.057 -6.466 18.038 1.00 94.44 185 VAL A N 1
ATOM 1395 C CA . VAL A 1 185 ? -1.108 -5.221 18.814 1.00 94.44 185 VAL A CA 1
ATOM 1396 C C . VAL A 1 185 ? -0.068 -5.301 19.916 1.00 94.44 185 VAL A C 1
ATOM 1398 O O . VAL A 1 185 ? -0.019 -6.287 20.650 1.00 94.44 185 VAL A O 1
ATOM 1401 N N . GLU A 1 186 ? 0.747 -4.263 20.036 1.00 93.06 186 GLU A N 1
ATOM 1402 C CA . GLU A 1 186 ? 1.780 -4.134 21.059 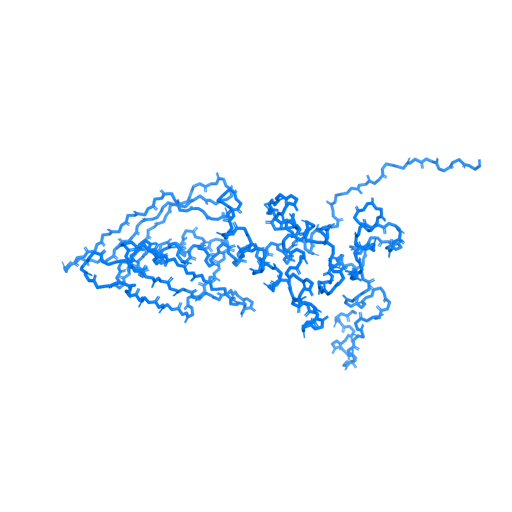1.00 93.06 186 GLU A CA 1
ATOM 1403 C C . GLU A 1 186 ? 1.687 -2.744 21.691 1.00 93.06 186 GLU A C 1
ATOM 1405 O O . GLU A 1 186 ? 1.634 -1.741 20.980 1.00 93.06 186 GLU A O 1
ATOM 1410 N N . ALA A 1 187 ? 1.682 -2.669 23.022 1.00 90.56 187 ALA A N 1
ATOM 1411 C CA . ALA A 1 187 ? 1.854 -1.397 23.715 1.00 90.56 187 ALA A CA 1
ATOM 1412 C C . ALA A 1 187 ? 3.324 -0.971 23.608 1.00 90.56 187 ALA A C 1
ATOM 1414 O O . ALA A 1 187 ? 4.226 -1.769 23.870 1.00 90.56 187 ALA A O 1
ATOM 1415 N N . ILE A 1 188 ? 3.571 0.274 23.202 1.00 87.81 188 ILE A N 1
ATOM 1416 C CA . ILE A 1 188 ? 4.934 0.809 23.073 1.00 87.81 188 ILE A CA 1
ATOM 1417 C C . ILE A 1 188 ? 5.471 1.221 24.44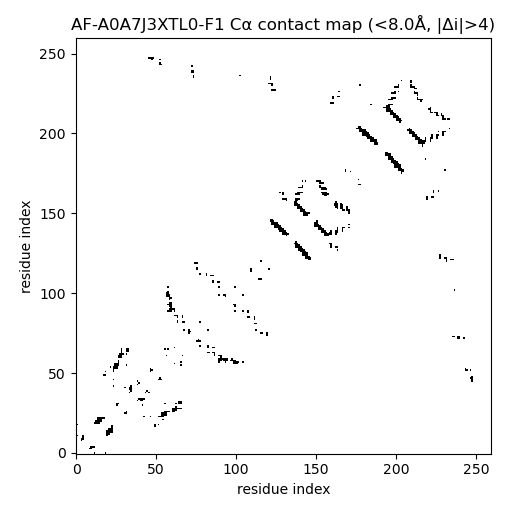4 1.00 87.81 188 ILE A C 1
ATOM 1419 O O . ILE A 1 188 ? 6.658 1.063 24.732 1.00 87.81 188 ILE A O 1
ATOM 1423 N N . THR A 1 189 ? 4.597 1.755 25.292 1.00 81.56 189 THR A N 1
ATOM 1424 C CA . THR A 1 189 ? 4.926 2.229 26.636 1.00 81.56 189 THR A CA 1
ATOM 1425 C C . THR A 1 189 ? 4.012 1.573 27.675 1.00 81.56 189 THR A C 1
ATOM 1427 O O . THR A 1 189 ? 3.145 0.764 27.356 1.00 81.56 189 THR A O 1
ATOM 1430 N N . GLY A 1 190 ? 4.237 1.867 28.954 1.00 80.31 190 GLY A N 1
ATOM 1431 C CA . GLY A 1 190 ? 3.268 1.554 30.005 1.00 80.31 190 GLY A CA 1
ATOM 1432 C C . GLY A 1 190 ? 2.284 2.708 30.196 1.00 80.31 190 GLY A C 1
ATOM 1433 O O . GLY A 1 190 ? 2.623 3.849 29.892 1.00 80.31 190 GLY A O 1
ATOM 1434 N N . GLY A 1 191 ? 1.102 2.414 30.739 1.00 83.88 191 GLY A N 1
ATOM 1435 C CA . GLY A 1 191 ? 0.044 3.402 30.992 1.00 83.88 191 GLY A CA 1
ATOM 1436 C C . GLY A 1 191 ? -1.259 3.066 30.269 1.00 83.88 191 GLY A C 1
ATOM 1437 O O . GLY A 1 191 ? -1.257 2.354 29.268 1.00 83.88 191 GLY A O 1
ATOM 1438 N N . THR A 1 192 ? -2.389 3.546 30.792 1.00 82.19 192 THR A N 1
ATOM 1439 C CA . THR A 1 192 ? -3.708 3.383 30.144 1.00 82.19 192 THR A CA 1
ATOM 1440 C C . THR A 1 192 ? -3.881 4.267 28.909 1.00 82.19 192 THR A C 1
ATOM 1442 O O . THR A 1 192 ? -4.816 4.073 28.147 1.00 82.19 192 THR A O 1
ATOM 1445 N N . ASP A 1 193 ? -2.981 5.227 28.737 1.00 83.06 193 ASP A N 1
ATOM 1446 C CA . ASP A 1 193 ? -2.843 6.189 27.646 1.00 83.06 193 ASP A CA 1
ATOM 1447 C C . ASP A 1 193 ? -1.629 5.866 26.754 1.00 83.06 193 ASP A C 1
ATOM 1449 O O . ASP A 1 193 ? -1.104 6.727 26.049 1.00 83.06 193 ASP A O 1
ATOM 1453 N N . SER A 1 194 ? -1.128 4.627 26.822 1.00 85.50 194 SER A N 1
ATOM 1454 C CA . SER A 1 194 ? 0.030 4.213 26.038 1.00 85.50 194 SER A CA 1
ATOM 1455 C C . SER A 1 194 ? -0.279 4.183 24.544 1.00 85.50 194 SER A C 1
ATOM 1457 O O . SER A 1 194 ? -1.330 3.709 24.117 1.00 85.50 194 SER A O 1
ATOM 1459 N N . LEU A 1 195 ? 0.710 4.593 23.749 1.00 90.12 195 LEU A N 1
ATOM 1460 C CA . LEU A 1 195 ? 0.704 4.371 22.311 1.00 90.12 195 LEU A CA 1
ATOM 1461 C C . LEU A 1 195 ? 0.625 2.874 21.995 1.00 90.12 195 LEU A C 1
ATOM 1463 O O . LEU A 1 195 ? 1.445 2.069 22.451 1.00 90.12 195 LEU A O 1
ATOM 1467 N N . ALA A 1 196 ? -0.317 2.523 21.133 1.00 91.19 196 ALA A N 1
ATOM 1468 C CA . ALA A 1 196 ? -0.478 1.201 20.571 1.00 91.19 196 ALA A CA 1
ATOM 1469 C C . ALA A 1 196 ? 0.186 1.127 19.196 1.00 91.19 196 ALA A C 1
ATOM 1471 O O . ALA A 1 196 ? -0.072 1.925 18.300 1.00 91.19 196 ALA A O 1
ATOM 1472 N N . SER A 1 197 ? 1.026 0.117 19.008 1.00 94.88 197 SER A N 1
ATOM 1473 C CA . SER A 1 197 ? 1.565 -0.278 17.717 1.00 94.88 197 SER A CA 1
ATOM 1474 C C . SER A 1 197 ? 0.754 -1.442 17.169 1.00 94.88 197 SER A C 1
ATOM 1476 O O . SER A 1 197 ? 0.743 -2.516 17.770 1.00 94.88 197 SER A O 1
ATOM 1478 N N . VAL A 1 198 ? 0.156 -1.271 15.994 1.00 96.50 198 VAL A N 1
ATOM 1479 C CA . VAL A 1 198 ? -0.600 -2.331 15.320 1.00 96.50 198 VAL A CA 1
ATOM 1480 C C . VAL A 1 198 ? 0.082 -2.720 14.015 1.00 96.50 198 VAL A C 1
ATOM 1482 O O . VAL A 1 198 ? 0.319 -1.868 13.162 1.00 96.50 198 VAL A O 1
ATOM 1485 N N . GLU A 1 199 ? 0.396 -4.007 13.855 1.00 96.25 199 GLU A N 1
ATOM 1486 C CA . GLU A 1 199 ? 0.862 -4.608 12.601 1.00 96.25 199 GLU A CA 1
ATOM 1487 C C . GLU A 1 199 ? -0.247 -5.475 11.997 1.00 96.25 199 GLU A C 1
ATOM 1489 O O . GLU A 1 199 ? -0.852 -6.317 12.665 1.00 96.25 199 GLU A O 1
ATOM 1494 N N . VAL A 1 200 ? -0.488 -5.274 10.705 1.00 95.62 200 VAL A N 1
ATOM 1495 C CA . VAL A 1 200 ? -1.469 -6.002 9.904 1.00 95.62 200 VAL A CA 1
ATOM 1496 C C . VAL A 1 200 ? -0.763 -6.650 8.720 1.00 95.62 200 VAL A C 1
ATOM 1498 O O . VAL A 1 200 ? 0.047 -6.009 8.052 1.00 95.62 200 VAL A O 1
ATOM 1501 N N . SER A 1 201 ? -1.107 -7.901 8.414 1.00 93.56 201 SER A N 1
ATOM 1502 C CA . SER A 1 201 ? -0.813 -8.545 7.132 1.00 93.56 201 SER A CA 1
ATOM 1503 C C . SER A 1 201 ? -2.119 -8.929 6.458 1.00 93.56 201 SER A C 1
ATOM 1505 O O . SER A 1 201 ? -2.901 -9.686 7.027 1.00 93.56 201 SER A O 1
ATOM 1507 N N . ILE A 1 202 ? -2.325 -8.477 5.226 1.00 93.81 202 ILE A N 1
ATOM 1508 C CA . ILE A 1 202 ? -3.440 -8.906 4.380 1.00 93.81 202 ILE A CA 1
ATOM 1509 C C . ILE A 1 202 ? -2.943 -9.744 3.208 1.00 93.81 202 ILE A C 1
ATOM 1511 O O . ILE A 1 202 ? -1.768 -9.686 2.834 1.00 93.81 202 ILE A O 1
ATOM 1515 N N . ARG A 1 203 ? -3.858 -10.495 2.605 1.00 91.50 203 ARG A N 1
ATOM 1516 C CA . ARG A 1 203 ? -3.635 -11.282 1.399 1.00 91.50 203 ARG A CA 1
ATOM 1517 C C . ARG A 1 203 ? -4.647 -10.923 0.322 1.00 91.50 203 ARG A C 1
ATOM 1519 O O . ARG A 1 203 ? -5.838 -10.830 0.611 1.00 91.50 203 ARG A O 1
ATOM 1526 N N . ASP A 1 204 ? -4.180 -10.755 -0.911 1.00 88.50 204 ASP A N 1
ATOM 1527 C CA . ASP A 1 204 ? -5.052 -10.586 -2.076 1.00 88.50 204 ASP A CA 1
ATOM 1528 C C . ASP A 1 204 ? -5.521 -11.936 -2.660 1.00 88.50 204 ASP A C 1
ATOM 1530 O O . ASP A 1 204 ? -5.100 -13.022 -2.248 1.00 88.50 204 ASP A O 1
ATOM 1534 N N . ARG A 1 205 ? -6.382 -11.881 -3.683 1.00 84.44 205 ARG A N 1
ATOM 1535 C CA . ARG A 1 205 ? -6.879 -13.071 -4.404 1.00 84.44 205 ARG A CA 1
ATOM 1536 C C . ARG A 1 205 ? -5.790 -13.860 -5.137 1.00 84.44 205 ARG A C 1
ATOM 1538 O O . ARG A 1 205 ? -6.004 -15.018 -5.485 1.00 84.44 205 ARG A O 1
ATOM 1545 N N . MET A 1 206 ? -4.649 -13.236 -5.411 1.00 82.12 206 MET A N 1
ATOM 1546 C CA . MET A 1 206 ? -3.504 -13.850 -6.080 1.00 82.12 206 MET A CA 1
ATOM 1547 C C . MET A 1 206 ? -2.487 -14.428 -5.088 1.00 82.12 206 MET A C 1
ATOM 1549 O O . MET A 1 206 ? -1.426 -14.879 -5.516 1.00 82.12 206 MET A O 1
ATOM 1553 N N . MET A 1 207 ? -2.821 -14.459 -3.793 1.00 83.44 207 MET A N 1
ATOM 1554 C CA . MET A 1 207 ? -1.977 -14.930 -2.695 1.00 83.44 207 MET A CA 1
ATOM 1555 C C . MET A 1 207 ? -0.758 -14.044 -2.395 1.00 83.44 207 MET A C 1
ATOM 1557 O O . MET A 1 207 ? 0.127 -14.467 -1.648 1.00 83.44 207 MET A O 1
ATOM 1561 N N . ASN A 1 208 ? -0.711 -12.814 -2.914 1.00 84.44 208 ASN A N 1
ATOM 1562 C CA . ASN A 1 208 ? 0.309 -11.846 -2.514 1.00 84.44 208 ASN A CA 1
ATOM 1563 C C . ASN A 1 208 ? -0.016 -11.330 -1.111 1.00 84.44 208 ASN A C 1
ATOM 1565 O O . ASN A 1 208 ? -1.186 -11.141 -0.769 1.00 84.44 208 ASN A O 1
ATOM 1569 N N . ARG A 1 209 ? 1.020 -11.106 -0.298 1.00 87.62 209 ARG A N 1
ATOM 1570 C CA . ARG A 1 209 ? 0.883 -10.603 1.072 1.00 87.62 209 ARG A CA 1
ATOM 1571 C C . ARG A 1 209 ? 1.368 -9.168 1.173 1.00 87.62 209 ARG A C 1
ATOM 1573 O O . ARG A 1 209 ? 2.465 -8.858 0.717 1.00 87.62 209 ARG A O 1
ATOM 1580 N N . PHE A 1 210 ? 0.584 -8.335 1.845 1.00 90.38 210 PHE A N 1
ATOM 1581 C CA . PHE A 1 210 ? 0.893 -6.931 2.085 1.00 90.38 210 PHE A CA 1
ATOM 1582 C C . PHE A 1 210 ? 0.833 -6.665 3.577 1.00 90.38 210 PHE A C 1
ATOM 1584 O O . PHE A 1 210 ? -0.178 -6.931 4.222 1.00 90.38 210 PHE A O 1
ATOM 1591 N N . LYS A 1 211 ? 1.936 -6.161 4.122 1.00 91.44 211 LYS A N 1
ATOM 1592 C CA . LYS A 1 211 ? 2.035 -5.792 5.531 1.00 91.44 211 LYS A CA 1
ATOM 1593 C C . LYS A 1 211 ? 1.950 -4.289 5.682 1.00 91.44 211 LYS A C 1
ATOM 1595 O O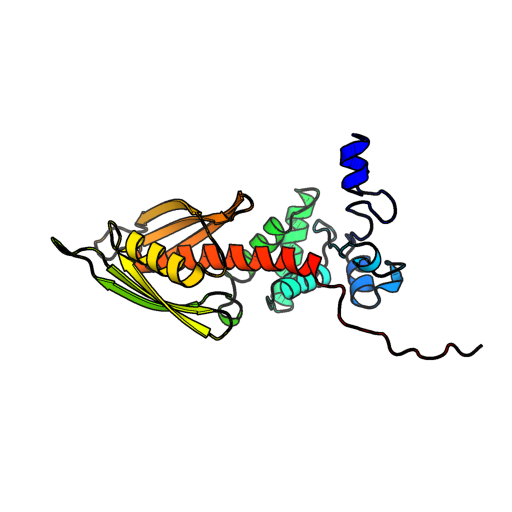 . LYS A 1 211 ? 2.408 -3.582 4.790 1.00 91.44 211 LYS A O 1
ATOM 1600 N N . ALA A 1 212 ? 1.447 -3.811 6.808 1.00 92.25 212 ALA A N 1
ATOM 1601 C CA . ALA A 1 212 ? 1.552 -2.421 7.227 1.00 92.25 212 ALA A CA 1
ATOM 1602 C C . ALA A 1 212 ? 1.554 -2.323 8.753 1.00 92.25 212 ALA A C 1
ATOM 1604 O O . ALA A 1 212 ? 1.118 -3.240 9.449 1.00 92.25 212 ALA A O 1
ATOM 1605 N N . ARG A 1 213 ? 2.078 -1.208 9.258 1.00 93.31 213 ARG A N 1
ATOM 1606 C CA . ARG A 1 213 ? 2.155 -0.909 10.684 1.00 93.31 213 ARG A CA 1
ATOM 1607 C C . ARG A 1 213 ? 1.714 0.527 10.911 1.00 93.31 213 ARG A C 1
ATOM 1609 O O . ARG A 1 213 ? 2.141 1.401 10.164 1.00 93.31 213 ARG A O 1
ATOM 1616 N N . ALA A 1 214 ? 0.926 0.752 11.952 1.00 93.81 214 ALA A N 1
ATOM 1617 C CA . ALA A 1 214 ? 0.549 2.081 12.413 1.00 93.81 214 ALA A CA 1
ATOM 1618 C C . ALA A 1 214 ? 0.741 2.191 13.928 1.00 93.81 214 ALA A C 1
ATOM 1620 O O . ALA A 1 214 ? 0.739 1.183 14.640 1.00 93.81 214 ALA A O 1
ATOM 1621 N N . VAL A 1 215 ? 0.944 3.418 14.398 1.00 93.94 215 VAL A N 1
ATOM 1622 C CA . VAL A 1 215 ? 1.087 3.753 15.814 1.00 93.94 215 VAL A CA 1
ATOM 1623 C C . VAL A 1 215 ? 0.117 4.880 16.124 1.00 93.94 215 VAL A C 1
ATOM 1625 O O . VAL A 1 215 ? 0.127 5.879 15.412 1.00 93.94 215 VAL A O 1
ATOM 1628 N N . ASP A 1 216 ? -0.695 4.703 17.159 1.00 94.19 216 ASP A N 1
ATOM 1629 C CA . ASP A 1 216 ? -1.727 5.654 17.586 1.00 94.19 216 ASP A CA 1
ATOM 1630 C C . ASP A 1 216 ? -2.006 5.455 19.087 1.00 94.19 216 ASP A C 1
ATOM 1632 O O . ASP A 1 216 ? -1.706 4.386 19.625 1.00 94.19 216 ASP A O 1
ATOM 1636 N N . ASP A 1 217 ? -2.542 6.454 19.781 1.00 92.38 217 ASP A N 1
ATOM 1637 C CA . ASP A 1 217 ? -3.010 6.313 21.166 1.00 92.38 217 ASP A CA 1
ATOM 1638 C C . ASP A 1 217 ? -4.352 5.563 21.250 1.00 92.38 217 ASP A C 1
ATOM 1640 O O . ASP A 1 217 ? -4.636 4.913 22.258 1.00 92.38 217 ASP A O 1
ATOM 1644 N N . ASP A 1 218 ? -5.139 5.550 20.171 1.00 93.62 218 ASP A N 1
ATOM 1645 C CA . ASP A 1 218 ? -6.327 4.713 20.033 1.00 93.62 218 ASP A CA 1
ATOM 1646 C C . ASP A 1 218 ? -6.011 3.425 19.246 1.00 93.62 218 ASP A C 1
ATOM 1648 O O . ASP A 1 218 ? -5.742 3.419 18.042 1.00 93.62 218 ASP A O 1
ATOM 1652 N N . ILE A 1 219 ? -6.121 2.276 19.926 1.00 93.94 219 ILE A N 1
ATOM 1653 C CA . ILE A 1 219 ? -5.919 0.943 19.333 1.00 93.94 219 ILE A CA 1
ATOM 1654 C C . ILE A 1 219 ? -6.799 0.738 18.091 1.00 93.94 219 ILE A C 1
ATOM 1656 O O . ILE A 1 219 ? -6.376 0.085 17.132 1.00 93.94 219 ILE A O 1
ATOM 1660 N N . VAL A 1 220 ? -8.023 1.265 18.084 1.00 95.88 220 VAL A N 1
ATOM 1661 C CA . VAL A 1 220 ? -8.957 1.150 16.962 1.00 95.88 220 VAL A CA 1
ATOM 1662 C C . VAL A 1 220 ? -8.467 1.980 15.779 1.00 95.88 220 VAL A C 1
ATOM 1664 O O . VAL A 1 220 ? -8.447 1.464 14.659 1.00 95.88 220 VAL A O 1
ATOM 1667 N N . MET A 1 221 ? -8.007 3.211 16.015 1.00 96.31 221 MET A N 1
ATOM 1668 C CA . MET A 1 221 ? -7.446 4.071 14.968 1.00 96.31 221 MET A CA 1
ATOM 1669 C C . MET A 1 221 ? -6.137 3.518 14.407 1.00 96.31 221 MET A C 1
ATOM 1671 O O . MET A 1 221 ? -5.994 3.444 13.182 1.00 96.31 221 MET A O 1
ATOM 1675 N N . ALA A 1 222 ? -5.226 3.028 15.256 1.00 95.88 222 ALA A N 1
ATOM 1676 C CA . ALA A 1 222 ? -4.021 2.326 14.809 1.00 95.88 222 ALA A CA 1
ATOM 1677 C C . ALA A 1 222 ? -4.382 1.112 13.940 1.00 95.88 222 ALA A C 1
ATOM 1679 O O . ALA A 1 222 ? -3.821 0.915 12.861 1.00 95.88 222 ALA A O 1
ATOM 1680 N N . SER A 1 223 ? -5.366 0.318 14.369 1.00 96.62 223 SER A N 1
ATOM 1681 C CA . SER A 1 223 ? -5.807 -0.871 13.633 1.00 96.62 223 SER A CA 1
ATOM 1682 C C . SER A 1 223 ? -6.374 -0.531 12.258 1.00 96.62 223 SER A C 1
ATOM 1684 O O . SER A 1 223 ? -6.013 -1.161 11.262 1.00 96.62 223 SER A O 1
ATOM 1686 N N . VAL A 1 224 ? -7.247 0.476 12.187 1.00 96.81 224 VAL A N 1
ATOM 1687 C CA . VAL A 1 224 ? -7.863 0.922 10.933 1.00 96.81 224 VAL A CA 1
ATOM 1688 C C . VAL A 1 224 ? -6.824 1.534 9.999 1.00 96.81 224 VAL A C 1
ATOM 1690 O O . VAL A 1 224 ? -6.816 1.210 8.812 1.00 96.81 224 VAL A O 1
ATOM 1693 N N . THR A 1 225 ? -5.912 2.353 10.521 1.00 95.75 225 THR A N 1
ATOM 1694 C CA . THR A 1 225 ? -4.838 2.970 9.732 1.00 95.75 225 THR A CA 1
ATOM 1695 C C . THR A 1 225 ? -3.907 1.913 9.144 1.00 95.75 225 THR A C 1
ATOM 1697 O O . THR A 1 225 ? -3.657 1.922 7.939 1.00 95.75 225 THR A O 1
ATOM 1700 N N . ALA A 1 226 ? -3.462 0.942 9.952 1.00 95.69 226 ALA A N 1
ATOM 1701 C CA . ALA A 1 226 ? -2.631 -0.160 9.471 1.00 95.69 226 ALA A CA 1
ATOM 1702 C C . ALA A 1 226 ? -3.352 -0.983 8.389 1.00 95.69 226 ALA A C 1
ATOM 1704 O O . ALA A 1 226 ? -2.757 -1.324 7.367 1.00 95.69 226 ALA A O 1
ATOM 1705 N N . LEU A 1 227 ? -4.644 -1.271 8.570 1.00 95.69 227 LEU A N 1
ATOM 1706 C CA . LEU A 1 227 ? -5.431 -2.002 7.578 1.00 95.69 227 LEU A CA 1
ATOM 1707 C C . LEU A 1 227 ? -5.563 -1.226 6.257 1.00 95.69 227 LEU A C 1
ATOM 1709 O O . LEU A 1 227 ? -5.342 -1.795 5.188 1.00 95.69 227 LEU A O 1
ATOM 1713 N N . ILE A 1 228 ? -5.882 0.068 6.321 1.00 95.00 228 ILE A N 1
ATOM 1714 C CA . ILE A 1 228 ? -5.996 0.938 5.143 1.00 95.00 228 ILE A CA 1
ATOM 1715 C C . ILE A 1 228 ? -4.667 1.041 4.399 1.00 95.00 228 ILE A C 1
ATOM 1717 O O . ILE A 1 228 ? -4.650 0.959 3.172 1.00 95.00 228 ILE A O 1
ATOM 1721 N N . ASP A 1 229 ? -3.552 1.165 5.113 1.00 93.56 229 ASP A N 1
ATOM 1722 C CA . ASP A 1 229 ? -2.234 1.227 4.489 1.00 93.56 229 ASP A CA 1
ATOM 1723 C C . ASP A 1 229 ? -1.862 -0.096 3.814 1.00 93.56 229 ASP A C 1
ATOM 1725 O O . ASP A 1 229 ? -1.365 -0.089 2.686 1.00 93.56 229 ASP A O 1
ATOM 1729 N N . ALA A 1 230 ? -2.182 -1.239 4.429 1.00 93.00 230 ALA A N 1
ATOM 1730 C CA . ALA A 1 230 ? -1.993 -2.540 3.793 1.00 93.00 230 ALA A CA 1
ATOM 1731 C C . ALA A 1 230 ? -2.832 -2.674 2.506 1.00 93.00 230 ALA A C 1
ATOM 1733 O O . ALA A 1 230 ? -2.323 -3.142 1.486 1.00 93.00 230 ALA A O 1
ATOM 1734 N N . ILE A 1 231 ? -4.089 -2.213 2.525 1.00 93.44 231 ILE A N 1
ATOM 1735 C CA . ILE A 1 231 ? -4.979 -2.208 1.351 1.00 93.44 231 ILE A CA 1
ATOM 1736 C C . ILE A 1 231 ? -4.442 -1.271 0.265 1.00 93.44 231 ILE A C 1
ATOM 1738 O O . ILE A 1 231 ? -4.369 -1.662 -0.897 1.00 93.44 231 ILE A O 1
ATOM 1742 N N . ASN A 1 232 ? -4.002 -0.063 0.624 1.00 92.75 232 ASN A N 1
ATOM 1743 C CA . ASN A 1 232 ? -3.406 0.884 -0.319 1.00 92.75 232 ASN A CA 1
ATOM 1744 C C . ASN A 1 232 ? -2.186 0.281 -1.027 1.00 92.75 232 ASN A C 1
ATOM 1746 O O . ASN A 1 232 ? -2.066 0.404 -2.247 1.00 92.75 232 ASN A O 1
ATOM 1750 N N . ARG A 1 233 ? -1.321 -0.427 -0.290 1.00 89.62 233 ARG A N 1
ATOM 1751 C CA . ARG A 1 233 ? -0.183 -1.166 -0.862 1.00 89.62 233 ARG A CA 1
ATOM 1752 C C . ARG A 1 233 ? -0.638 -2.235 -1.852 1.00 89.62 233 ARG A C 1
ATOM 1754 O O . ARG A 1 233 ? -0.095 -2.303 -2.954 1.00 89.62 233 ARG A O 1
ATOM 1761 N N . ALA A 1 234 ? -1.653 -3.020 -1.494 1.00 89.69 234 ALA A N 1
ATOM 1762 C CA . ALA A 1 234 ? -2.216 -4.039 -2.376 1.00 89.69 234 ALA A CA 1
ATOM 1763 C C . ALA A 1 234 ? -2.782 -3.429 -3.670 1.00 89.69 234 ALA A C 1
ATOM 1765 O O . ALA A 1 234 ? -2.430 -3.860 -4.766 1.00 89.69 234 ALA A O 1
ATOM 1766 N N . MET A 1 235 ? -3.579 -2.363 -3.562 1.00 89.25 235 MET A N 1
ATOM 1767 C CA . MET A 1 235 ? -4.189 -1.683 -4.711 1.00 89.25 235 MET A CA 1
ATOM 1768 C C . MET A 1 235 ? -3.151 -1.049 -5.646 1.00 89.25 235 MET A C 1
ATOM 1770 O O . MET A 1 235 ? -3.291 -1.105 -6.869 1.00 89.25 235 MET A O 1
ATOM 1774 N N . LEU A 1 236 ? -2.099 -0.437 -5.097 1.00 87.50 236 LEU A N 1
ATOM 1775 C CA . LEU A 1 236 ? -1.004 0.118 -5.897 1.00 87.50 236 LEU A CA 1
ATOM 1776 C C . LEU A 1 236 ? -0.238 -0.986 -6.626 1.00 87.50 236 LEU A C 1
ATOM 1778 O O . LEU A 1 236 ? 0.036 -0.872 -7.821 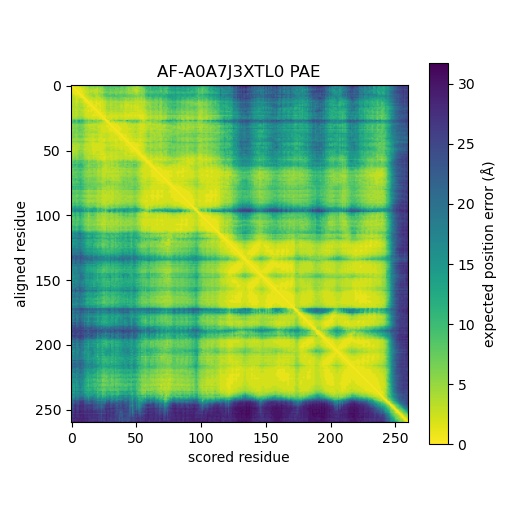1.00 87.50 236 LEU A O 1
ATOM 1782 N N . TYR A 1 237 ? 0.041 -2.089 -5.940 1.00 83.31 237 TYR A N 1
ATOM 1783 C CA . TYR A 1 237 ? 0.682 -3.242 -6.553 1.00 83.31 237 TYR A CA 1
ATOM 1784 C C . TYR A 1 237 ? -0.174 -3.864 -7.675 1.00 83.31 237 TYR A C 1
ATOM 1786 O O . TYR A 1 237 ? 0.341 -4.206 -8.742 1.00 83.31 237 TYR A O 1
ATOM 1794 N N . GLU A 1 238 ? -1.494 -3.944 -7.497 1.00 83.31 238 GLU A N 1
ATOM 1795 C CA . GLU A 1 238 ? -2.422 -4.374 -8.548 1.00 83.31 238 GLU A CA 1
ATOM 1796 C C . GLU A 1 238 ? -2.375 -3.449 -9.778 1.00 83.31 238 GLU A C 1
ATOM 1798 O O . GLU A 1 238 ? -2.304 -3.953 -10.903 1.00 83.31 238 GLU A O 1
ATOM 1803 N N . ARG A 1 239 ? -2.318 -2.117 -9.593 1.00 81.12 239 ARG A N 1
ATOM 1804 C CA . ARG A 1 239 ? -2.157 -1.145 -10.701 1.00 81.12 239 ARG A CA 1
ATOM 1805 C C . ARG A 1 239 ? -0.888 -1.386 -11.510 1.00 81.12 239 ARG A C 1
ATOM 1807 O O . ARG A 1 239 ? -0.901 -1.320 -12.738 1.00 81.12 239 ARG A O 1
ATOM 1814 N N . LEU A 1 240 ? 0.197 -1.720 -10.823 1.00 73.31 240 LEU A N 1
ATOM 1815 C CA . LEU A 1 240 ? 1.495 -2.049 -11.411 1.00 73.31 240 LEU A CA 1
ATOM 1816 C C . LEU A 1 240 ? 1.398 -3.257 -12.356 1.00 73.31 240 LEU A C 1
ATOM 1818 O O . LEU A 1 240 ? 2.031 -3.304 -13.414 1.00 73.31 240 LEU A O 1
ATOM 1822 N N . ARG A 1 241 ? 0.552 -4.232 -12.002 1.00 71.88 241 ARG A N 1
ATOM 1823 C CA . ARG A 1 241 ? 0.280 -5.417 -12.823 1.00 71.88 241 ARG A CA 1
ATOM 1824 C C . ARG A 1 241 ? -0.729 -5.145 -13.936 1.00 71.88 241 ARG A C 1
ATOM 1826 O O . ARG A 1 241 ? -0.538 -5.664 -15.035 1.00 71.88 241 ARG A O 1
ATOM 1833 N N . SER A 1 242 ? -1.770 -4.347 -13.694 1.00 67.56 242 SER A N 1
ATOM 1834 C CA . SER A 1 242 ? -2.788 -4.028 -14.705 1.00 67.56 242 SER A CA 1
ATOM 1835 C C . SER A 1 242 ? -2.276 -3.057 -15.773 1.00 67.56 242 SER A C 1
ATOM 1837 O O . SER A 1 242 ? -2.604 -3.223 -16.947 1.00 67.56 242 SER A O 1
ATOM 1839 N N . GLY A 1 243 ? -1.412 -2.103 -15.410 1.00 57.00 243 GLY A N 1
ATOM 1840 C CA . GLY A 1 243 ? -0.756 -1.181 -16.344 1.00 57.00 243 GLY A CA 1
ATOM 1841 C C . GLY A 1 243 ? 0.138 -1.896 -17.364 1.00 57.00 243 GLY A C 1
ATOM 1842 O O . GLY A 1 243 ? 0.231 -1.478 -18.516 1.00 57.00 243 GLY A O 1
ATOM 1843 N N . ARG A 1 244 ? 0.699 -3.056 -16.995 1.00 52.78 244 ARG A N 1
ATOM 1844 C CA . ARG A 1 244 ? 1.411 -3.950 -17.926 1.00 52.78 244 ARG A CA 1
ATOM 1845 C C . ARG A 1 244 ? 0.480 -4.660 -18.919 1.00 52.78 244 ARG A C 1
ATOM 1847 O O . ARG A 1 244 ? 0.954 -5.153 -19.930 1.00 52.78 244 ARG A O 1
ATOM 1854 N N . GLY A 1 245 ? -0.828 -4.710 -18.663 1.00 38.56 245 GLY A N 1
ATOM 1855 C CA . GLY A 1 245 ? -1.821 -5.315 -19.557 1.00 38.56 245 GLY A CA 1
ATOM 1856 C C . GLY A 1 245 ? -2.532 -4.339 -20.505 1.00 38.56 245 GLY A C 1
ATOM 1857 O O . GLY A 1 245 ? -3.135 -4.800 -21.468 1.00 38.56 245 GLY A O 1
ATOM 1858 N N . GLN A 1 246 ? -2.483 -3.023 -20.252 1.00 34.69 246 GLN A N 1
ATOM 1859 C CA . GLN A 1 246 ? -3.270 -2.012 -20.990 1.00 34.69 246 GLN A CA 1
ATOM 1860 C C . GLN A 1 246 ? -2.446 -0.919 -21.696 1.00 34.69 246 GLN A C 1
ATOM 1862 O O . GLN A 1 246 ? -3.014 -0.138 -22.454 1.00 34.69 246 GLN A O 1
ATOM 1867 N N . GLY A 1 247 ? -1.120 -0.872 -21.531 1.00 34.72 247 GLY A N 1
ATOM 1868 C CA . GLY A 1 247 ? -0.256 0.168 -22.119 1.00 34.72 247 GLY A CA 1
ATOM 1869 C C . GLY A 1 247 ? -0.101 0.177 -23.652 1.00 34.72 247 GLY A C 1
ATOM 1870 O O . GLY A 1 247 ? 0.802 0.841 -24.141 1.00 34.72 247 GLY A O 1
ATOM 1871 N N . GLY A 1 248 ? -0.933 -0.547 -24.409 1.00 36.09 248 GLY A N 1
ATOM 1872 C CA . GLY A 1 248 ? -0.857 -0.647 -25.877 1.00 36.09 248 GLY A CA 1
ATOM 1873 C C . GLY A 1 248 ? -1.876 0.190 -26.655 1.00 36.09 248 GLY A C 1
ATOM 1874 O O . GLY A 1 248 ? -1.966 0.055 -27.871 1.00 36.09 248 GLY A O 1
ATOM 1875 N N . ALA A 1 249 ? -2.688 1.019 -25.996 1.00 34.22 249 ALA A N 1
ATOM 1876 C CA . ALA A 1 249 ? -3.792 1.710 -26.663 1.00 34.22 249 ALA A CA 1
ATOM 1877 C C . ALA A 1 249 ? -3.840 3.206 -26.349 1.00 34.22 249 ALA A C 1
ATOM 1879 O O . ALA A 1 249 ? -4.848 3.664 -25.843 1.00 34.22 249 ALA A O 1
ATOM 1880 N N . THR A 1 250 ? -2.784 3.963 -26.664 1.00 36.72 250 THR A N 1
ATOM 1881 C CA . THR A 1 250 ? -2.897 5.392 -27.034 1.00 36.72 250 THR A CA 1
ATOM 1882 C C . THR A 1 250 ? -1.542 5.947 -27.471 1.00 36.72 250 THR A C 1
ATOM 1884 O O . THR A 1 250 ? -0.751 6.367 -26.634 1.00 36.72 250 THR A O 1
ATOM 1887 N N . ALA A 1 251 ? -1.307 5.960 -28.783 1.00 34.25 251 ALA A N 1
ATOM 1888 C CA . ALA A 1 251 ? -0.690 7.055 -29.540 1.00 34.25 251 ALA A CA 1
ATOM 1889 C C . ALA A 1 251 ? -0.530 6.568 -30.988 1.00 34.25 251 ALA A C 1
ATOM 1891 O O . ALA A 1 251 ? 0.374 5.795 -31.289 1.00 34.25 251 ALA A O 1
ATOM 1892 N N . GLN A 1 252 ? -1.424 6.980 -31.890 1.00 29.03 252 GLN A N 1
ATOM 1893 C CA . GLN A 1 252 ? -1.110 6.933 -33.319 1.00 29.03 252 GLN A CA 1
ATOM 1894 C C . GLN A 1 252 ? -0.018 7.980 -33.573 1.00 29.03 252 GLN A C 1
ATOM 1896 O O . GLN A 1 252 ? -0.266 9.155 -33.292 1.00 29.03 252 GLN A O 1
ATOM 1901 N N . PRO A 1 253 ? 1.174 7.612 -34.071 1.00 37.47 253 PRO A N 1
ATOM 1902 C CA . PRO A 1 253 ? 2.121 8.607 -34.527 1.00 37.47 253 PRO A CA 1
ATOM 1903 C C . PRO A 1 253 ? 1.632 9.162 -35.865 1.00 37.47 253 PRO A C 1
ATOM 1905 O O . PRO A 1 253 ? 1.399 8.428 -36.827 1.00 37.47 253 PRO A O 1
ATOM 1908 N N . ASP A 1 254 ? 1.456 10.477 -35.880 1.00 38.84 254 ASP A N 1
ATOM 1909 C CA . ASP A 1 254 ? 1.151 11.288 -37.048 1.00 38.84 254 ASP A CA 1
ATOM 1910 C C . ASP A 1 254 ? 2.195 11.005 -38.144 1.00 38.84 254 ASP A C 1
ATOM 1912 O O . ASP A 1 254 ? 3.398 11.228 -37.964 1.00 38.84 254 ASP A O 1
ATOM 1916 N N . ALA A 1 255 ? 1.748 10.433 -39.261 1.00 36.03 255 ALA A N 1
ATOM 1917 C CA . ALA A 1 255 ? 2.614 10.004 -40.347 1.00 36.03 255 ALA A CA 1
ATOM 1918 C C . ALA A 1 255 ? 3.223 11.228 -41.045 1.00 36.03 255 ALA A C 1
ATOM 1920 O O . ALA A 1 255 ? 2.589 11.863 -41.888 1.00 36.03 255 ALA A O 1
ATOM 1921 N N . ARG A 1 256 ? 4.481 11.557 -40.734 1.00 38.16 256 ARG A N 1
ATOM 1922 C CA . ARG A 1 256 ? 5.261 12.470 -41.577 1.00 38.16 256 ARG A CA 1
ATOM 1923 C C . ARG A 1 256 ? 5.875 11.683 -42.736 1.00 38.16 256 ARG A C 1
ATOM 1925 O O . ARG A 1 256 ? 6.516 10.662 -42.490 1.00 38.16 256 ARG A O 1
ATOM 1932 N N . PRO A 1 257 ? 5.719 12.137 -43.991 1.00 38.47 257 PRO A N 1
ATOM 1933 C CA . PRO A 1 257 ? 6.285 11.438 -45.130 1.00 38.47 257 PRO A CA 1
ATOM 1934 C C . PRO A 1 257 ? 7.809 11.579 -45.120 1.00 38.47 257 PRO A C 1
ATOM 1936 O O . PRO A 1 257 ? 8.351 12.683 -45.030 1.00 38.47 257 PRO A O 1
ATOM 1939 N N . ILE A 1 258 ? 8.490 10.442 -45.237 1.00 38.31 258 ILE A N 1
ATOM 1940 C CA . ILE A 1 258 ? 9.923 10.367 -45.517 1.00 38.31 258 ILE A CA 1
ATOM 1941 C C . ILE A 1 258 ? 10.125 10.950 -46.920 1.00 38.31 258 ILE A C 1
ATOM 1943 O O . ILE A 1 258 ? 9.597 10.417 -47.896 1.00 38.31 258 ILE A O 1
ATOM 1947 N N . LYS A 1 259 ? 10.843 12.072 -47.025 1.00 39.66 259 LYS A N 1
ATOM 1948 C CA . LYS A 1 259 ? 11.323 12.575 -48.317 1.00 39.66 259 LYS A CA 1
ATOM 1949 C C . LYS A 1 259 ? 12.546 11.755 -48.732 1.00 39.66 259 LYS A C 1
ATOM 1951 O O . LYS A 1 259 ? 13.453 11.581 -47.919 1.00 39.66 259 LYS A O 1
ATOM 1956 N N . ALA A 1 260 ? 12.497 11.245 -49.961 1.00 48.47 260 ALA A N 1
ATOM 1957 C CA . ALA A 1 260 ? 13.600 10.591 -50.661 1.00 48.47 260 ALA A CA 1
ATOM 1958 C C . ALA A 1 260 ? 14.734 11.572 -50.987 1.00 48.47 260 ALA A C 1
ATOM 1960 O O . ALA A 1 260 ? 14.435 12.783 -51.127 1.00 48.47 260 ALA A O 1
#

Mean predicted aligned error: 9.86 Å

Solvent-accessible surface area (backbone atoms only — not comparable to full-atom values): 14472 Å² total; per-residue (Å²): 95,74,67,55,28,68,75,69,72,47,82,77,52,49,74,34,80,85,64,15,85,45,54,53,51,35,44,45,38,69,54,41,46,41,41,71,78,42,40,69,80,79,35,96,59,70,44,46,84,73,78,42,49,79,38,80,47,44,15,60,47,40,30,45,64,55,48,50,55,53,32,50,58,52,59,46,86,72,53,73,67,53,34,46,54,34,24,50,53,44,19,58,51,12,66,78,35,86,62,50,54,71,66,58,52,49,53,46,39,29,68,70,66,75,42,79,56,77,92,58,46,59,58,40,84,74,44,80,47,72,49,68,55,90,99,45,78,11,31,14,38,35,31,33,38,41,90,92,38,80,40,70,25,64,28,62,33,95,36,55,57,49,0,39,52,47,7,50,48,60,51,42,51,94,78,52,68,71,45,81,75,44,79,48,78,42,69,76,51,80,68,99,77,26,40,24,36,20,40,29,28,33,29,45,89,84,70,50,76,29,67,26,68,27,72,28,67,46,60,54,58,8,45,52,50,7,45,48,49,17,47,34,52,46,55,40,53,48,40,51,57,49,51,54,74,57,78,69,78,85,79,85,78,81,85,74,82,83,80,132

Foldseek 3Di:
DVVCCVVVVDDDDLCHDLPRVCNQEAEACVLLVCCVVPVVVRPVDANVVSQFFHHYWFALRDDLSNLCVLCVLLVHDDDPVLSVQLNVVSHVVRVVPVTDDSVRSVVSSCVSVVHGPPVSQQKDWDDKDWDDDPPDFTKIWTWMAGPNDIFIFMATDPHNQRRLLVRVCVRCVVPFHKAWPDWDWDFPDDDLQTKIKIKTWIAGPVRDIFIFIAIDSDPNVRSNVRSSRSVSVVVSVVSSVVCRRPVPPDDDPDDDDDDD

Sequence (260 aa):
SRLVEKYSLIHNPPNYPIVGRNAFAHRSGIHVHGVIEEPACYEPFDPSLVGQSRRIVFGKHTGKHGVKMFLEQLGIRATEEQLSAIAAKVRELGEAKKVLMDEDVFAIAEAVLGGIPEGERPLKLKELVVVTGSNVTPTASVSIEMGGREIRAASTGVGPVDASAKAIEKAIGAIGHYTLDEFRVEAITGGTDSLASVEVSIRDRMMNRFKARAVDDDIVMASVTALIDAINRAMLYERLRSGRGQGGATAQPDARPIKA

Radius of gyration: 22.47 Å; Cα contacts (8 Å, |Δi|>4): 428; chains: 1; bounding box: 49×44×82 Å

pLDDT: mean 85.73, std 14.16, range [29.03, 98.38]

Nearest PDB structures (foldseek):
  6ktq-assembly1_B  TM=9.068E-01  e=1.605E-09  Sulfolobus acidocaldarius DSM 639
  3f6g-assembly1_A  TM=9.064E-01  e=4.998E-09  Leptospira interrogans
  3f6h-assembly1_B  TM=9.157E-01  e=1.390E-08  Leptospira interrogans
  3f6h-assembly1_A  TM=8.907E-01  e=1.172E-08  Leptospira interrogans
  3f6g-assembly1_B  TM=8.549E-01  e=6.640E-09  Leptospira interrogans